Protein AF-A0A166UUS6-F1 (afdb_monomer_lite)

Foldseek 3Di:
DPPVCVVVVCVVVVVVVVVVVVVVVVVVVVVVPPPPVVVVCVVPDDPPDDDPPPDPDDDDDDDDDDDDDDDDDPPVPPPPPPPLDDDQFDPPDPVRHDADEEQDPFDFDQKEWDDFPPDPQKIKIKTKGDDPDPPDLEIWIWIAIWHQDPRGTYHPDHIDTFPAAADAAAPPQQDPVRVSLRSHGGWASKYWDDDPQAIKIKTKHQYPLARIFIWIAGSCLRDPRPRPPDPPPARPHTATADFDDDDDNHFDDWDWDADPVRFIKIWGCLPPQIFIWTADSNNDTDHGCSVVDPPSNVVSVVVVVVVCSPVVVPDPVVVVVVVVVVVVVD

Structure (mmCIF, N/CA/C/O backbone):
data_AF-A0A166UUS6-F1
#
_entry.id   AF-A0A166UUS6-F1
#
loop_
_atom_site.group_PDB
_atom_site.id
_atom_site.type_symbol
_atom_site.label_atom_id
_atom_site.label_alt_id
_atom_site.label_comp_id
_atom_site.label_asym_id
_atom_site.label_entity_id
_atom_site.label_seq_id
_atom_site.pdbx_PDB_ins_code
_atom_site.Cartn_x
_atom_site.Cartn_y
_atom_site.Cartn_z
_atom_site.occupancy
_atom_site.B_iso_or_equiv
_atom_site.auth_seq_id
_atom_site.auth_comp_id
_atom_site.auth_asym_id
_atom_site.auth_atom_id
_atom_site.pdbx_PDB_model_num
ATOM 1 N N . MET A 1 1 ? -24.502 -67.225 17.163 1.00 51.09 1 MET A N 1
ATOM 2 C CA . MET A 1 1 ? -25.741 -66.579 16.669 1.00 51.09 1 MET A CA 1
ATOM 3 C C . MET A 1 1 ? -25.589 -65.086 16.334 1.00 51.09 1 MET A C 1
ATOM 5 O O . MET A 1 1 ? -26.566 -64.508 15.900 1.00 51.09 1 MET A O 1
ATOM 9 N N . LEU A 1 2 ? -24.400 -64.463 16.416 1.00 53.56 2 LEU A N 1
ATOM 10 C CA . LEU A 1 2 ? -24.230 -63.024 16.120 1.00 53.56 2 LEU A CA 1
ATOM 11 C C . LEU A 1 2 ? -23.967 -62.665 14.642 1.00 53.56 2 LEU A C 1
ATOM 13 O O . LEU A 1 2 ? -24.186 -61.531 14.237 1.00 53.56 2 LEU A O 1
ATOM 17 N N . ALA A 1 3 ? -23.535 -63.613 13.804 1.00 54.19 3 ALA A N 1
ATOM 18 C CA . ALA A 1 3 ? -23.165 -63.311 12.414 1.00 54.19 3 ALA A CA 1
ATOM 19 C C . ALA A 1 3 ? -24.363 -63.199 11.446 1.00 54.19 3 ALA A C 1
ATOM 21 O O . ALA A 1 3 ? -24.216 -62.689 10.336 1.00 54.19 3 ALA A O 1
ATOM 22 N N . ARG A 1 4 ? -25.556 -63.676 11.838 1.00 56.16 4 ARG A N 1
ATOM 23 C CA . ARG A 1 4 ? -26.736 -63.698 10.951 1.00 56.16 4 ARG A CA 1
ATOM 24 C C . ARG A 1 4 ? -27.497 -62.370 10.941 1.00 56.16 4 ARG A C 1
ATOM 26 O O . ARG A 1 4 ? -28.081 -62.024 9.916 1.00 56.16 4 ARG A O 1
ATOM 33 N N . ASP A 1 5 ? -27.412 -61.606 12.027 1.00 59.12 5 ASP A N 1
ATOM 34 C CA . ASP A 1 5 ? -28.108 -60.323 12.166 1.00 59.12 5 ASP A CA 1
ATOM 35 C C . ASP A 1 5 ? -27.286 -59.132 11.661 1.00 59.12 5 ASP A C 1
ATOM 37 O O . ASP A 1 5 ? -27.857 -58.115 11.273 1.00 59.12 5 ASP A O 1
ATOM 41 N N . PHE A 1 6 ? -25.963 -59.282 11.519 1.00 68.94 6 PHE A N 1
ATOM 42 C CA . PHE A 1 6 ? -25.109 -58.233 10.953 1.00 68.94 6 PHE A CA 1
ATOM 43 C C . PHE A 1 6 ? -25.455 -57.920 9.488 1.00 68.94 6 PHE A C 1
ATOM 45 O O . PHE A 1 6 ? -25.496 -56.760 9.091 1.00 68.94 6 PHE A O 1
ATOM 52 N N . LYS A 1 7 ? -25.809 -58.937 8.685 1.00 67.56 7 LYS A N 1
ATOM 53 C CA . LYS A 1 7 ? -26.250 -58.725 7.292 1.00 67.56 7 LYS A CA 1
ATOM 54 C C . LYS A 1 7 ? -27.536 -57.903 7.200 1.00 67.56 7 LYS A C 1
ATOM 56 O O . LYS A 1 7 ? -27.674 -57.099 6.285 1.00 67.56 7 LYS A O 1
ATOM 61 N N . ARG A 1 8 ? -28.466 -58.088 8.142 1.00 72.44 8 ARG A N 1
ATOM 62 C CA . ARG A 1 8 ? -29.706 -57.298 8.206 1.00 72.44 8 ARG A CA 1
ATOM 63 C C . ARG A 1 8 ? -29.428 -55.879 8.682 1.00 72.44 8 ARG A C 1
ATOM 65 O O . ARG A 1 8 ? -30.013 -54.945 8.151 1.00 72.44 8 ARG A O 1
ATOM 72 N N . PHE A 1 9 ? -28.490 -55.724 9.612 1.00 73.56 9 PHE A N 1
ATOM 73 C CA . PHE A 1 9 ? -28.058 -54.419 10.090 1.00 73.56 9 PHE A CA 1
ATOM 74 C C . PHE A 1 9 ? -27.429 -53.588 8.965 1.00 73.56 9 PHE A C 1
ATOM 76 O O . PHE A 1 9 ? -27.853 -52.464 8.738 1.00 73.56 9 PHE A O 1
ATOM 83 N N . VAL A 1 10 ? -26.511 -54.161 8.178 1.00 77.62 10 VAL A N 1
ATOM 84 C CA . VAL A 1 10 ? -25.881 -53.462 7.041 1.00 77.62 10 VAL A CA 1
ATOM 85 C C . VAL A 1 10 ? -26.895 -53.108 5.946 1.00 77.62 10 VAL A C 1
ATOM 87 O O . VAL A 1 10 ? -26.834 -52.010 5.397 1.00 77.62 10 VAL A O 1
ATOM 90 N N . LEU A 1 11 ? -27.863 -53.989 5.660 1.00 81.75 11 LEU A N 1
ATOM 91 C CA . LEU A 1 11 ? -28.903 -53.730 4.654 1.00 81.75 11 LEU A CA 1
ATOM 92 C C . LEU A 1 11 ? -29.885 -52.618 5.051 1.00 81.75 11 LEU A C 1
ATOM 94 O O . LEU A 1 11 ? -30.491 -52.023 4.167 1.00 81.75 11 LEU A O 1
ATOM 98 N N . ILE A 1 12 ? -30.043 -52.333 6.346 1.00 81.12 12 ILE A N 1
ATOM 99 C CA . ILE A 1 12 ? -30.944 -51.281 6.837 1.00 81.12 12 ILE A CA 1
ATOM 100 C C . ILE A 1 12 ? -30.172 -49.985 7.107 1.00 81.12 12 ILE A C 1
ATOM 102 O O . ILE A 1 12 ? -30.599 -48.917 6.676 1.00 81.12 12 ILE A O 1
ATOM 106 N N . LEU A 1 13 ? -29.019 -50.064 7.777 1.00 83.69 13 LEU A N 1
ATOM 107 C CA . LEU A 1 13 ? -28.238 -48.879 8.136 1.00 83.69 13 LEU A CA 1
ATOM 108 C C . LEU A 1 13 ? -27.511 -48.269 6.934 1.00 83.69 13 LEU A C 1
ATOM 110 O O . LEU A 1 13 ? -27.374 -47.053 6.871 1.00 83.69 13 LEU A O 1
ATOM 114 N N . GLY A 1 14 ? -27.062 -49.089 5.977 1.00 86.75 14 GLY A N 1
ATOM 115 C CA . GLY A 1 14 ? -26.323 -48.624 4.801 1.00 86.75 14 GLY A CA 1
ATOM 116 C C . GLY A 1 14 ? -27.116 -47.623 3.952 1.00 86.75 14 GLY A C 1
ATOM 117 O O . GLY A 1 14 ? -26.644 -46.504 3.752 1.00 86.75 14 GLY A O 1
ATOM 118 N N . PRO A 1 15 ? -28.339 -47.962 3.501 1.00 89.50 15 PRO A N 1
ATOM 119 C CA . PRO A 1 15 ? -29.185 -47.029 2.761 1.00 89.50 15 PRO A CA 1
ATOM 120 C C . PRO A 1 15 ? -29.573 -45.802 3.586 1.00 89.50 15 PRO A C 1
ATOM 122 O O . PRO A 1 15 ? -29.645 -44.705 3.044 1.00 89.50 15 PRO A O 1
ATOM 125 N N . LEU A 1 16 ? -29.789 -45.964 4.895 1.00 86.00 16 LEU A N 1
ATOM 126 C CA . LEU A 1 16 ? -30.188 -44.863 5.769 1.00 86.00 16 LEU A CA 1
ATOM 127 C C . LEU A 1 16 ? -29.059 -43.838 5.937 1.00 86.00 16 LEU A C 1
ATOM 129 O O . LEU A 1 16 ? -29.317 -42.643 5.811 1.00 86.00 16 LEU A O 1
ATOM 133 N N . LEU A 1 17 ? -27.818 -44.303 6.126 1.00 88.38 17 LEU A N 1
ATOM 134 C CA . LEU A 1 17 ? -26.607 -43.473 6.166 1.00 88.38 17 LEU A CA 1
ATOM 135 C C . LEU A 1 17 ? -26.313 -42.816 4.812 1.00 88.38 17 LEU A C 1
ATOM 137 O O . LEU A 1 17 ? -25.924 -41.654 4.760 1.00 88.38 17 LEU A O 1
ATOM 141 N N . PHE A 1 18 ? -26.547 -43.527 3.706 1.00 86.81 18 PHE A N 1
ATOM 142 C CA . PHE A 1 18 ? -26.395 -42.970 2.362 1.00 86.81 18 PHE A CA 1
ATOM 143 C C . PHE A 1 18 ? -27.429 -41.871 2.072 1.00 86.81 18 PHE A C 1
ATOM 145 O O . PHE A 1 18 ? -27.080 -40.816 1.548 1.00 86.81 18 PHE A O 1
ATOM 152 N N . LEU A 1 19 ? -28.689 -42.071 2.473 1.00 86.94 19 LEU A N 1
ATOM 153 C CA . LEU A 1 19 ? -29.744 -41.065 2.341 1.00 86.94 19 LEU A CA 1
ATOM 154 C C . LEU A 1 19 ? -29.523 -39.863 3.265 1.00 86.94 19 LEU A C 1
ATOM 156 O O . LEU A 1 19 ? -29.799 -38.742 2.853 1.00 86.94 19 LEU A O 1
ATOM 160 N N . THR A 1 20 ? -28.985 -40.060 4.475 1.00 85.12 20 THR A N 1
ATOM 161 C CA . THR A 1 20 ? -28.591 -38.930 5.340 1.00 85.12 20 THR A CA 1
ATOM 162 C C . THR A 1 20 ? -27.399 -38.177 4.765 1.00 85.12 20 THR A C 1
ATOM 164 O O . THR A 1 20 ? -27.422 -36.953 4.763 1.00 85.12 20 THR A O 1
ATOM 167 N N . TYR A 1 21 ? -26.404 -38.868 4.204 1.00 87.94 21 TYR A N 1
ATOM 168 C CA . TYR A 1 21 ? -25.277 -38.230 3.519 1.00 87.94 21 TYR A CA 1
ATOM 169 C C . TYR A 1 21 ? -25.729 -37.401 2.307 1.00 87.94 21 TYR A C 1
ATOM 171 O O . TYR A 1 21 ? -25.315 -36.252 2.163 1.00 87.94 21 TYR A O 1
ATOM 179 N N . ILE A 1 22 ? -26.623 -37.941 1.467 1.00 82.81 22 ILE A N 1
ATOM 180 C CA . ILE A 1 22 ? -27.222 -37.190 0.354 1.00 82.81 22 ILE A CA 1
ATOM 181 C C . ILE A 1 22 ? -28.080 -36.034 0.876 1.00 82.81 22 ILE A C 1
ATOM 183 O O . ILE A 1 22 ? -27.999 -34.942 0.331 1.00 82.81 22 ILE A O 1
ATOM 187 N N . GLY A 1 23 ? -28.854 -36.233 1.946 1.00 81.62 23 GLY A N 1
ATOM 188 C CA . GLY A 1 23 ? -29.642 -35.176 2.579 1.00 81.62 23 GLY A CA 1
ATOM 189 C C . GLY A 1 23 ? -28.779 -34.012 3.064 1.00 81.62 23 GLY A C 1
ATOM 190 O O . GLY A 1 23 ? -29.084 -32.870 2.747 1.00 81.62 23 GLY A O 1
ATOM 191 N N . ILE A 1 24 ? -27.667 -34.296 3.748 1.00 78.94 24 ILE A N 1
ATOM 192 C CA . ILE A 1 24 ? -26.705 -33.283 4.207 1.00 78.94 24 ILE A CA 1
ATOM 193 C C . ILE A 1 24 ? -26.058 -32.580 3.009 1.00 78.94 24 ILE A C 1
ATOM 195 O O . ILE A 1 24 ? -26.048 -31.359 2.960 1.00 78.94 24 ILE A O 1
ATOM 199 N N . ARG A 1 25 ? -25.616 -33.322 1.983 1.00 75.31 25 ARG A N 1
ATOM 200 C CA . ARG A 1 25 ? -25.038 -32.728 0.764 1.00 75.31 25 ARG A CA 1
ATOM 201 C C . ARG A 1 25 ? -26.036 -31.891 -0.039 1.00 75.31 25 ARG A C 1
ATOM 203 O O . ARG A 1 25 ? -25.640 -30.899 -0.637 1.00 75.31 25 ARG A O 1
ATOM 210 N N . CYS A 1 26 ? -27.311 -32.270 -0.066 1.00 69.69 26 CYS A N 1
ATOM 211 C CA . CYS A 1 26 ? -28.366 -31.487 -0.705 1.00 69.69 26 CYS A CA 1
ATOM 212 C C . CYS A 1 26 ? -28.782 -30.271 0.129 1.00 69.69 26 CYS A C 1
ATOM 214 O O . CYS A 1 26 ? -29.230 -29.295 -0.461 1.00 69.69 26 CYS A O 1
ATOM 216 N N . LEU A 1 27 ? -28.642 -30.308 1.458 1.00 65.62 27 LEU A N 1
ATOM 217 C CA . LEU A 1 27 ? -28.836 -29.142 2.325 1.00 65.62 27 LEU A CA 1
ATOM 218 C C . LEU A 1 27 ? -27.655 -28.165 2.210 1.00 65.62 27 LEU A C 1
ATOM 220 O O . LEU A 1 27 ? -27.904 -26.984 2.001 1.00 65.62 27 LEU A O 1
ATOM 224 N N . ASP A 1 28 ? -26.409 -28.652 2.159 1.00 55.16 28 ASP A N 1
ATOM 225 C CA . ASP A 1 28 ? -25.221 -27.832 1.849 1.00 55.16 28 ASP A CA 1
ATOM 226 C C . ASP A 1 28 ? -25.328 -27.163 0.466 1.00 55.16 28 ASP A C 1
ATOM 228 O O . ASP A 1 28 ? -24.891 -26.033 0.273 1.00 55.16 28 ASP A O 1
ATOM 232 N N . PHE A 1 29 ? -25.947 -27.833 -0.515 1.00 48.97 29 PHE A N 1
ATOM 233 C CA . PHE A 1 29 ? -26.186 -27.245 -1.840 1.00 48.97 29 PHE A CA 1
ATOM 234 C C . PHE A 1 29 ? -27.350 -26.238 -1.852 1.00 48.97 29 PHE A C 1
ATOM 236 O O . PHE A 1 29 ? -27.468 -25.438 -2.780 1.00 48.97 29 PHE A O 1
ATOM 243 N N . ARG A 1 30 ? -28.230 -26.278 -0.843 1.00 42.94 30 ARG A N 1
ATOM 244 C CA . ARG A 1 30 ? -29.434 -25.439 -0.747 1.00 42.94 30 ARG A CA 1
ATOM 245 C C . ARG A 1 30 ? -29.268 -24.244 0.197 1.00 42.94 30 ARG A C 1
ATOM 247 O O . ARG A 1 30 ? -30.076 -23.325 0.109 1.00 42.94 30 ARG A O 1
ATOM 254 N N . ASP A 1 31 ? -28.175 -24.199 0.960 1.00 40.75 31 ASP A N 1
ATOM 255 C CA . ASP A 1 31 ? -27.642 -22.975 1.577 1.00 40.75 31 ASP A CA 1
ATOM 256 C C . ASP A 1 31 ? -26.833 -22.104 0.601 1.00 40.75 31 ASP A C 1
ATOM 258 O O . ASP A 1 31 ? -26.290 -21.065 0.980 1.00 40.75 31 ASP A O 1
ATOM 262 N N . SER A 1 32 ? -26.906 -22.406 -0.703 1.00 42.38 32 SER A N 1
ATOM 263 C CA . SER A 1 32 ? -26.849 -21.381 -1.751 1.00 42.38 32 SER A CA 1
ATOM 264 C C . SER A 1 32 ? -28.105 -20.493 -1.654 1.00 42.38 32 SER A C 1
ATOM 266 O O . SER A 1 32 ? -29.026 -20.521 -2.478 1.00 42.38 32 SER A O 1
ATOM 268 N N . THR A 1 33 ? -28.166 -19.742 -0.552 1.00 42.66 33 THR A N 1
ATOM 269 C CA . THR A 1 33 ? -29.177 -18.755 -0.193 1.00 42.66 33 THR A CA 1
ATOM 270 C C . THR A 1 33 ? -29.055 -17.570 -1.138 1.00 42.66 33 THR A C 1
ATOM 272 O O . THR A 1 33 ? -28.511 -16.504 -0.868 1.00 42.66 33 THR A O 1
ATOM 275 N N . SER A 1 34 ? -29.690 -17.791 -2.275 1.00 44.91 34 SER A N 1
ATOM 276 C CA . SER A 1 34 ? -30.234 -16.872 -3.266 1.00 44.91 34 SER A CA 1
ATOM 277 C C . SER A 1 34 ? -31.256 -15.873 -2.672 1.00 44.91 34 SER A C 1
ATOM 279 O O . SER A 1 34 ? -32.238 -15.517 -3.314 1.00 44.91 34 SER A O 1
ATOM 281 N N . GLY A 1 35 ? -31.029 -15.395 -1.442 1.00 38.03 35 GLY A N 1
ATOM 282 C CA . GLY A 1 35 ? -31.918 -14.486 -0.710 1.00 38.03 35 GLY A CA 1
ATOM 283 C C . GLY A 1 35 ? -31.256 -13.228 -0.137 1.00 38.03 35 GLY A C 1
ATOM 284 O O . GLY A 1 35 ? -31.977 -12.299 0.210 1.00 38.03 35 GLY A O 1
ATOM 285 N N . LEU A 1 36 ? -29.919 -13.150 -0.073 1.00 40.19 36 LEU A N 1
ATOM 286 C CA . LEU A 1 36 ? -29.199 -11.956 0.418 1.00 40.19 36 LEU A CA 1
ATOM 287 C C . LEU A 1 36 ? -28.416 -11.202 -0.668 1.00 40.19 36 LEU A C 1
ATOM 289 O O . LEU A 1 36 ? -28.161 -10.009 -0.516 1.00 40.19 36 LEU A O 1
ATOM 293 N N . ASN A 1 37 ? -28.132 -11.836 -1.809 1.00 39.97 37 ASN A N 1
ATOM 294 C CA . ASN A 1 37 ? -27.416 -11.188 -2.917 1.00 39.97 37 ASN A CA 1
ATOM 295 C C . ASN A 1 37 ? -28.250 -10.118 -3.644 1.00 39.97 37 ASN A C 1
ATOM 297 O O . ASN A 1 37 ? -27.693 -9.238 -4.285 1.00 39.97 37 ASN A O 1
ATOM 301 N N . HIS A 1 38 ? -29.577 -10.117 -3.489 1.00 35.78 38 HIS A N 1
ATOM 302 C CA . HIS A 1 38 ? -30.431 -9.129 -4.156 1.00 35.78 38 HIS A CA 1
ATOM 303 C C . HIS A 1 38 ? -30.438 -7.750 -3.466 1.00 35.78 38 HIS A C 1
ATOM 305 O O . HIS A 1 38 ? -30.925 -6.780 -4.046 1.00 35.78 38 HIS A O 1
ATOM 311 N N . TRP A 1 39 ? -29.926 -7.639 -2.232 1.00 35.31 39 TRP A N 1
ATOM 312 C CA . TRP A 1 39 ? -29.884 -6.361 -1.512 1.00 35.31 39 TRP A CA 1
ATOM 313 C C . TRP A 1 39 ? -28.643 -5.529 -1.862 1.00 35.31 39 TRP A C 1
ATOM 315 O O . TRP A 1 39 ? -28.759 -4.317 -2.042 1.00 35.31 39 TRP A O 1
ATOM 325 N N . PHE A 1 40 ? -27.482 -6.167 -2.043 1.00 37.88 40 PHE A N 1
ATOM 326 C CA . PHE A 1 40 ? -26.254 -5.461 -2.424 1.00 37.88 40 PHE A CA 1
ATOM 327 C C . PHE A 1 40 ? -26.257 -4.998 -3.887 1.00 37.88 40 PHE A C 1
ATOM 329 O O . PHE A 1 40 ? -25.802 -3.885 -4.163 1.00 37.88 40 PHE A O 1
ATOM 336 N N . ASP A 1 41 ? -26.864 -5.764 -4.799 1.00 37.97 41 ASP A N 1
ATOM 337 C CA . ASP A 1 41 ? -26.956 -5.377 -6.214 1.00 37.97 41 ASP A CA 1
ATOM 338 C C . ASP A 1 41 ? -27.784 -4.095 -6.430 1.00 37.97 41 ASP A C 1
ATOM 340 O O . ASP A 1 41 ? -27.514 -3.328 -7.352 1.00 37.97 41 ASP A O 1
ATOM 344 N N . HIS A 1 42 ? -28.738 -3.778 -5.547 1.00 38.12 42 HIS A N 1
ATOM 345 C CA . HIS A 1 42 ? -29.583 -2.586 -5.695 1.00 38.12 42 HIS A CA 1
ATOM 346 C C . HIS A 1 42 ? -29.014 -1.296 -5.099 1.00 38.12 42 HIS A C 1
ATOM 348 O O . HIS A 1 42 ? -29.514 -0.220 -5.431 1.00 38.12 42 HIS A O 1
ATOM 354 N N . ILE A 1 43 ? -27.980 -1.368 -4.255 1.00 43.31 43 ILE A N 1
ATOM 355 C CA . ILE A 1 43 ? -27.379 -0.169 -3.647 1.00 43.31 43 ILE A CA 1
ATOM 356 C C . ILE A 1 43 ? -26.238 0.393 -4.513 1.00 43.31 43 ILE A C 1
ATOM 358 O O . ILE A 1 43 ? -25.992 1.598 -4.469 1.00 43.31 43 ILE A O 1
ATOM 362 N N . PHE A 1 44 ? -25.612 -0.424 -5.374 1.00 39.66 44 PHE A N 1
ATOM 363 C CA . PHE A 1 44 ? -24.475 0.016 -6.199 1.00 39.66 44 PHE A CA 1
ATOM 364 C C . PHE A 1 44 ? -24.615 -0.164 -7.723 1.00 39.66 44 PHE A C 1
ATOM 366 O O . PHE A 1 44 ? -23.729 0.287 -8.448 1.00 39.66 44 PHE A O 1
ATOM 373 N N . ALA A 1 45 ? -25.728 -0.692 -8.253 1.00 35.25 45 ALA A N 1
ATOM 374 C CA . ALA A 1 45 ? -26.037 -0.571 -9.685 1.00 35.25 45 ALA A CA 1
ATOM 375 C C . ALA A 1 45 ? -27.545 -0.684 -9.996 1.00 35.25 45 ALA A C 1
ATOM 377 O O . ALA A 1 45 ? -28.148 -1.735 -9.794 1.00 35.25 45 ALA A O 1
ATOM 378 N N . PRO A 1 46 ? -28.155 0.355 -10.605 1.00 34.75 46 PRO A N 1
ATOM 379 C CA . PRO A 1 46 ? -29.024 0.047 -11.746 1.00 34.75 46 PRO A CA 1
ATOM 380 C C . PRO A 1 46 ? -28.930 0.990 -12.958 1.00 34.75 46 PRO A C 1
ATOM 382 O O . PRO A 1 46 ? -29.758 0.862 -13.853 1.00 34.75 46 PRO A O 1
ATOM 385 N N . ASN A 1 47 ? -27.948 1.899 -13.068 1.00 31.48 47 ASN A N 1
ATOM 386 C CA . ASN A 1 47 ? -27.985 2.902 -14.157 1.00 31.48 47 ASN A CA 1
ATOM 387 C C . ASN A 1 47 ? -26.802 2.873 -15.144 1.00 31.48 47 ASN A C 1
ATOM 389 O O . ASN A 1 47 ? -26.766 3.688 -16.058 1.00 31.48 47 ASN A O 1
ATOM 393 N N . TRP A 1 48 ? -25.828 1.972 -14.998 1.00 36.22 48 TRP A N 1
ATOM 394 C CA . TRP A 1 48 ? -24.619 1.999 -15.844 1.00 36.22 48 TRP A CA 1
ATOM 395 C C . TRP A 1 48 ? -24.736 1.209 -17.161 1.00 36.22 48 TRP A C 1
ATOM 397 O O . TRP A 1 48 ? -23.912 1.383 -18.057 1.00 36.22 48 TRP A O 1
ATOM 407 N N . ARG A 1 49 ? -25.768 0.379 -17.353 1.00 37.53 49 ARG A N 1
ATOM 408 C CA . ARG A 1 49 ? -26.017 -0.232 -18.665 1.00 37.53 49 ARG A CA 1
ATOM 409 C C . ARG A 1 49 ? -27.311 0.296 -19.268 1.00 37.53 49 ARG A C 1
ATOM 411 O O . ARG A 1 49 ? -28.364 0.170 -18.657 1.00 37.53 49 ARG A O 1
ATOM 418 N N . GLN A 1 50 ? -27.170 0.750 -20.519 1.00 36.06 50 GLN A N 1
ATOM 419 C CA . GLN A 1 50 ? -28.199 0.888 -21.556 1.00 36.06 50 GLN A CA 1
ATOM 420 C C . GLN A 1 50 ? -28.777 2.308 -21.746 1.00 36.06 50 GLN A C 1
ATOM 422 O O . GLN A 1 50 ? -29.802 2.648 -21.165 1.00 36.06 50 GLN A O 1
ATOM 427 N N . ASN A 1 51 ? -28.110 3.120 -22.595 1.00 30.89 51 ASN A N 1
ATOM 428 C CA . ASN A 1 51 ? -28.704 3.802 -23.776 1.00 30.89 51 ASN A CA 1
ATOM 429 C C . ASN A 1 51 ? -27.894 4.974 -24.374 1.00 30.89 51 ASN A C 1
ATOM 431 O O . ASN A 1 51 ? -28.402 5.643 -25.272 1.00 30.89 51 ASN A O 1
ATOM 435 N N . ASP A 1 52 ? -26.633 5.193 -23.998 1.00 35.41 52 ASP A N 1
ATOM 436 C CA . ASP A 1 52 ? -25.781 6.109 -24.769 1.00 35.41 52 ASP A CA 1
ATOM 437 C C . ASP A 1 52 ? -25.184 5.383 -25.983 1.00 35.41 52 ASP A C 1
ATOM 439 O O . ASP A 1 52 ? -24.006 5.029 -26.036 1.00 35.41 52 ASP A O 1
ATOM 443 N N . GLU A 1 53 ? -26.030 5.149 -26.991 1.00 32.50 53 GLU A N 1
ATOM 444 C CA . GLU A 1 53 ? -25.555 5.060 -28.368 1.00 32.50 53 GLU A CA 1
ATOM 445 C C . GLU A 1 53 ? -24.778 6.351 -28.660 1.00 32.50 53 GLU A C 1
ATOM 447 O O . GLU A 1 53 ? -25.362 7.425 -28.826 1.00 32.50 53 GLU A O 1
ATOM 452 N N . LEU A 1 54 ? -23.448 6.246 -28.703 1.00 34.78 54 LEU A N 1
ATOM 453 C CA . LEU A 1 54 ? -22.555 7.260 -29.252 1.00 34.78 54 LEU A CA 1
ATOM 454 C C . LEU A 1 54 ? -23.002 7.572 -30.685 1.00 34.78 54 LEU A C 1
ATOM 456 O O . LEU A 1 54 ? -22.593 6.918 -31.645 1.00 34.78 54 LEU A O 1
ATOM 460 N N . LYS A 1 55 ? -23.870 8.574 -30.841 1.00 30.20 55 LYS A N 1
ATOM 461 C CA . LYS A 1 55 ? -24.211 9.112 -32.154 1.00 30.20 55 LYS A CA 1
ATOM 462 C C . LYS A 1 55 ? -22.962 9.797 -32.718 1.00 30.20 55 LYS A C 1
ATOM 464 O O . LYS A 1 55 ? -22.403 10.663 -32.041 1.00 30.20 55 LYS A O 1
ATOM 469 N N . PRO A 1 56 ? -22.515 9.446 -33.937 1.00 33.09 56 PRO A N 1
ATOM 470 C CA . PRO A 1 56 ? -21.353 10.076 -34.545 1.00 33.09 56 PRO A CA 1
ATOM 471 C C . PRO A 1 56 ? -21.616 11.572 -34.719 1.00 33.09 56 PRO A C 1
ATOM 473 O O . PRO A 1 56 ? -22.710 11.965 -35.129 1.00 33.09 56 PRO A O 1
ATOM 476 N N . HIS A 1 57 ? -20.611 12.397 -34.424 1.00 36.41 57 HIS A N 1
ATOM 477 C CA . HIS A 1 57 ? -20.637 13.840 -34.642 1.00 36.41 57 HIS A CA 1
ATOM 478 C C . HIS A 1 57 ? -21.175 14.184 -36.041 1.00 36.41 57 HIS A C 1
ATOM 480 O O . HIS A 1 57 ? -20.514 13.951 -37.054 1.00 36.41 57 HIS A O 1
ATOM 486 N N . GLN A 1 58 ? -22.379 14.759 -36.099 1.00 34.34 58 GLN A N 1
ATOM 487 C CA . GLN A 1 58 ? -22.903 15.357 -37.319 1.00 34.34 58 GLN A CA 1
ATOM 488 C C . GLN A 1 58 ? -22.141 16.652 -37.620 1.00 34.34 58 GLN A C 1
ATOM 490 O O . GLN A 1 58 ? -22.207 17.621 -36.872 1.00 34.34 58 GLN A O 1
ATOM 495 N N . GLN A 1 59 ? -21.397 16.587 -38.724 1.00 32.97 59 GLN A N 1
ATOM 496 C CA . GLN A 1 59 ? -21.191 17.608 -39.753 1.00 32.97 59 GLN A CA 1
ATOM 497 C C . GLN A 1 59 ? -21.232 19.090 -39.344 1.00 32.97 59 GLN A C 1
ATOM 499 O O . GLN A 1 59 ? -22.276 19.658 -39.031 1.00 32.97 59 GLN A O 1
ATOM 504 N N . LEU A 1 60 ? -20.074 19.732 -39.547 1.00 41.03 60 LEU A N 1
ATOM 505 C CA . LEU A 1 60 ? -19.921 21.155 -39.849 1.00 41.03 60 LEU A CA 1
ATOM 506 C C . LEU A 1 60 ? -21.061 21.668 -40.742 1.00 41.03 60 LEU A C 1
ATOM 508 O O . LEU A 1 60 ? -21.207 21.225 -41.882 1.00 41.03 60 LEU A O 1
ATOM 512 N N . VAL A 1 61 ? -21.803 22.659 -40.246 1.00 31.48 61 VAL A N 1
ATOM 513 C CA . VAL A 1 61 ? -22.674 23.495 -41.075 1.00 31.48 61 VAL A CA 1
ATOM 514 C C . VAL A 1 61 ? -22.038 24.872 -41.238 1.00 31.48 61 VAL A C 1
ATOM 516 O O . VAL A 1 61 ? -21.576 25.502 -40.290 1.00 31.48 61 VAL A O 1
ATOM 519 N N . SER A 1 62 ? -21.996 25.254 -42.510 1.00 29.98 62 SER A N 1
ATOM 520 C CA . SER A 1 62 ? -21.370 26.400 -43.157 1.00 29.98 62 SER A CA 1
ATOM 521 C C . SER A 1 62 ? -21.779 27.773 -42.613 1.00 29.98 62 SER A C 1
ATOM 523 O O . SER A 1 62 ? -22.929 27.996 -42.239 1.00 29.98 62 SER A O 1
ATOM 525 N N . LEU A 1 63 ? -20.842 28.727 -42.721 1.00 45.38 63 LEU A N 1
ATOM 526 C CA . LEU A 1 63 ? -21.120 30.163 -42.827 1.00 45.38 63 LEU A CA 1
ATOM 527 C C . LEU A 1 63 ? -22.181 30.415 -43.913 1.00 45.38 63 LEU A C 1
ATOM 529 O O . LEU A 1 63 ? -22.043 29.859 -45.005 1.00 45.38 63 LEU A O 1
ATOM 533 N N . ASN A 1 64 ? -23.178 31.269 -43.626 1.00 33.94 64 ASN A N 1
ATOM 534 C CA . ASN A 1 64 ? -23.583 32.406 -44.474 1.00 33.94 64 ASN A CA 1
ATOM 535 C C . ASN A 1 64 ? -24.746 33.246 -43.880 1.00 33.94 64 ASN A C 1
ATOM 537 O O . ASN A 1 64 ? -25.859 32.753 -43.721 1.00 33.94 64 ASN A O 1
ATOM 541 N N . SER A 1 65 ? -24.462 34.553 -43.721 1.00 30.62 65 SER A N 1
ATOM 542 C CA . SER A 1 65 ? -25.365 35.727 -43.865 1.00 30.62 65 SER A CA 1
ATOM 543 C C . SER A 1 65 ? -26.298 36.141 -42.696 1.00 30.62 65 SER A C 1
ATOM 545 O O . SER A 1 65 ? -26.603 35.337 -41.826 1.00 30.62 65 SER A O 1
ATOM 547 N N . PRO A 1 66 ? -26.830 37.389 -42.688 1.00 37.69 66 PRO A N 1
ATOM 548 C CA . PRO A 1 66 ? -26.124 38.672 -42.559 1.00 37.69 66 PRO A CA 1
ATOM 549 C C . PRO A 1 66 ? -26.685 39.562 -41.414 1.00 37.69 66 PRO A C 1
ATOM 551 O O . PRO A 1 66 ? -27.777 39.356 -40.895 1.00 37.69 66 PRO A O 1
ATOM 554 N N . THR A 1 67 ? -25.916 40.586 -41.040 1.00 40.06 67 THR A N 1
ATOM 555 C CA . THR A 1 67 ? -26.155 41.563 -39.961 1.00 40.06 67 THR A CA 1
ATOM 556 C C . THR A 1 67 ? -27.452 42.377 -40.090 1.00 40.06 67 THR A C 1
ATOM 558 O O . THR A 1 67 ? -27.684 43.011 -41.117 1.00 40.06 67 THR A O 1
ATOM 561 N N . GLN A 1 68 ? -28.202 42.505 -38.986 1.00 32.91 68 GLN A N 1
ATOM 562 C CA . GLN A 1 68 ? -29.119 43.626 -38.739 1.00 32.91 68 GLN A CA 1
ATOM 563 C C . GLN A 1 68 ? -29.012 44.068 -37.260 1.00 32.91 68 GLN A C 1
ATOM 565 O O . GLN A 1 68 ? -29.111 43.215 -36.378 1.00 32.91 68 GLN A O 1
ATOM 570 N N . PRO A 1 69 ? -28.775 45.361 -36.953 1.00 40.94 69 PRO A N 1
ATOM 571 C CA . PRO A 1 69 ? -28.607 45.837 -35.580 1.00 40.94 69 PRO A CA 1
ATOM 572 C C . PRO A 1 69 ? -29.905 46.438 -35.025 1.00 40.94 69 PRO A C 1
ATOM 574 O O . PRO A 1 69 ? -30.471 47.338 -35.641 1.00 40.94 69 PRO A O 1
ATOM 577 N N . GLN A 1 70 ? -30.353 45.996 -33.845 1.00 36.22 70 GLN A N 1
ATOM 578 C CA . GLN A 1 70 ? -31.355 46.701 -33.030 1.00 36.22 70 GLN A CA 1
ATOM 579 C C . GLN A 1 70 ? -31.315 46.226 -31.553 1.00 36.22 70 GLN A C 1
ATOM 581 O O . GLN A 1 70 ? -30.664 45.225 -31.264 1.00 36.22 70 GLN A O 1
ATOM 586 N N . PRO A 1 71 ? -31.861 46.997 -30.590 1.00 33.00 71 PRO A N 1
ATOM 587 C CA . PRO A 1 71 ? -31.083 47.727 -29.589 1.00 33.00 71 PRO A CA 1
ATOM 588 C C . PRO A 1 71 ? -30.998 47.042 -28.219 1.00 33.00 71 PRO A C 1
ATOM 590 O O . PRO A 1 71 ? -31.825 46.210 -27.863 1.00 33.00 71 PRO A O 1
ATOM 593 N N . LEU A 1 72 ? -30.007 47.502 -27.444 1.00 39.00 72 LEU A N 1
ATOM 594 C CA . LEU A 1 72 ? -29.752 47.261 -26.020 1.00 39.00 72 LEU A CA 1
ATOM 595 C C . LEU A 1 72 ? -31.046 47.161 -25.180 1.00 39.00 72 LEU A C 1
ATOM 597 O O . LEU A 1 72 ? -31.542 48.149 -24.641 1.00 39.00 72 LEU A O 1
ATOM 601 N N . ALA A 1 73 ? -31.567 45.949 -25.015 1.00 36.16 73 ALA A N 1
ATOM 602 C CA . ALA A 1 73 ? -32.342 45.601 -23.837 1.00 36.16 73 ALA A CA 1
ATOM 603 C C . ALA A 1 73 ? -31.338 45.089 -22.806 1.00 36.16 73 ALA A C 1
ATOM 605 O O . ALA A 1 73 ? -30.652 44.094 -23.044 1.00 36.16 73 ALA A O 1
ATOM 606 N N . ALA A 1 74 ? -31.213 45.803 -21.688 1.00 41.22 74 ALA A N 1
ATOM 607 C CA . ALA A 1 74 ? -30.436 45.372 -20.538 1.00 41.22 74 ALA A CA 1
ATOM 608 C C . ALA A 1 74 ? -31.083 44.112 -19.947 1.00 41.22 74 ALA A C 1
ATOM 610 O O . ALA A 1 74 ? -31.868 44.165 -19.004 1.00 41.22 74 ALA A O 1
ATOM 611 N N . VAL A 1 75 ? -30.769 42.962 -20.538 1.00 36.88 75 VAL A N 1
ATOM 612 C CA . VAL A 1 75 ? -30.871 41.685 -19.854 1.00 36.88 75 VAL A CA 1
ATOM 613 C C . VAL A 1 75 ? -29.730 41.710 -18.859 1.00 36.88 75 VAL A C 1
ATOM 615 O O . VAL A 1 75 ? -28.563 41.600 -19.234 1.00 36.88 75 VAL A O 1
ATOM 618 N N . THR A 1 76 ? -30.064 41.912 -17.590 1.00 40.91 76 THR A N 1
ATOM 619 C CA . THR A 1 76 ? -29.172 41.621 -16.474 1.00 40.91 76 THR A CA 1
ATOM 620 C C . THR A 1 76 ? -28.904 40.119 -16.520 1.00 40.91 76 THR A C 1
ATOM 622 O O . THR A 1 76 ? -29.552 39.335 -15.834 1.00 40.91 76 THR A O 1
ATOM 625 N N . SER A 1 77 ? -27.998 39.690 -17.403 1.00 40.50 77 SER A N 1
ATOM 626 C CA . SER A 1 77 ? -27.442 38.355 -17.335 1.00 40.50 77 SER A CA 1
ATOM 627 C C . SER A 1 77 ? -26.604 38.374 -16.072 1.00 40.50 77 SER A C 1
ATOM 629 O O . SER A 1 77 ? -25.492 38.908 -16.056 1.00 40.50 77 SER A O 1
ATOM 631 N N . THR A 1 78 ? -27.156 37.849 -14.985 1.00 43.41 78 THR A N 1
ATOM 632 C CA . THR A 1 78 ? -26.334 37.250 -13.947 1.00 43.41 78 THR A CA 1
ATOM 633 C C . THR A 1 78 ? -25.442 36.269 -14.685 1.00 43.41 78 THR A C 1
ATOM 635 O O . THR A 1 78 ? -25.889 35.221 -15.146 1.00 43.41 78 THR A O 1
ATOM 638 N N . ALA A 1 79 ? -24.207 36.700 -14.942 1.00 43.47 79 ALA A N 1
ATOM 639 C CA . ALA A 1 79 ? -23.201 35.878 -15.564 1.00 43.47 79 ALA A CA 1
ATOM 640 C C . ALA A 1 79 ? -23.103 34.645 -14.676 1.00 43.47 79 ALA A C 1
ATOM 642 O O . ALA A 1 79 ? -22.602 34.723 -13.557 1.00 43.47 79 ALA A O 1
ATOM 643 N N . SER A 1 80 ? -23.677 33.537 -15.146 1.00 49.62 80 SER A N 1
ATOM 644 C CA . SER A 1 80 ? -23.425 32.227 -14.581 1.00 49.62 80 SER A CA 1
ATOM 645 C C . SER A 1 80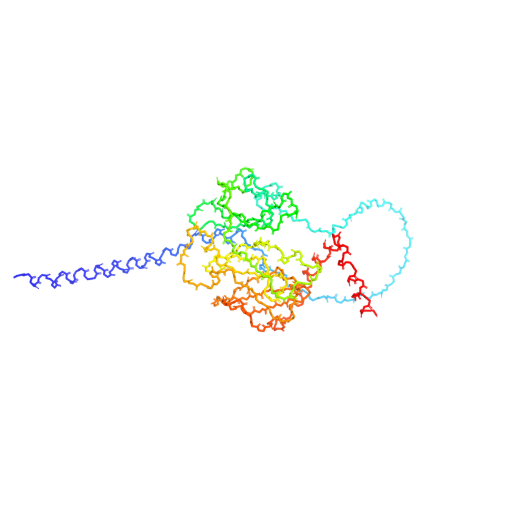 ? -21.920 32.074 -14.679 1.00 49.62 80 SER A C 1
ATOM 647 O O . SER A 1 80 ? -21.391 31.830 -15.765 1.00 49.62 80 SER A O 1
ATOM 649 N N . THR A 1 81 ? -21.224 32.300 -13.568 1.00 57.09 81 THR A N 1
ATOM 650 C CA . THR A 1 81 ? -19.845 31.882 -13.394 1.00 57.09 81 THR A CA 1
ATOM 651 C C . THR A 1 81 ? -19.848 30.413 -13.772 1.00 57.09 81 THR A C 1
ATOM 653 O O . THR A 1 81 ? -20.448 29.587 -13.087 1.00 57.09 81 THR A O 1
ATOM 656 N N . LYS A 1 82 ? -19.326 30.100 -14.964 1.00 63.00 82 LYS A N 1
ATOM 657 C CA . LYS A 1 82 ? -19.221 28.720 -15.433 1.00 63.00 82 LYS A CA 1
ATOM 658 C C . LYS A 1 82 ? -18.515 27.965 -14.318 1.00 63.00 82 LYS A C 1
ATOM 660 O O . LYS A 1 82 ? -17.374 28.306 -14.010 1.00 63.00 82 LYS A O 1
ATOM 665 N N . ALA A 1 83 ? -19.204 27.008 -13.700 1.00 62.47 83 ALA A N 1
ATOM 666 C CA . ALA A 1 83 ? -18.617 26.175 -12.666 1.00 62.47 83 ALA A CA 1
ATOM 667 C C . ALA A 1 83 ? -17.324 25.577 -13.235 1.00 62.47 83 ALA A C 1
ATOM 669 O O . ALA A 1 83 ? -17.341 24.872 -14.246 1.00 62.47 83 ALA A O 1
ATOM 670 N N . ILE A 1 84 ? -16.185 25.967 -12.660 1.00 84.06 84 ILE A N 1
ATOM 671 C CA . ILE A 1 84 ? -14.860 25.533 -13.126 1.00 84.06 84 ILE A CA 1
ATOM 672 C C . ILE A 1 84 ? -14.555 24.094 -12.702 1.00 84.06 84 ILE A C 1
ATOM 674 O O . ILE A 1 84 ? -13.616 23.493 -13.218 1.00 84.06 84 ILE A O 1
ATOM 678 N N . HIS A 1 85 ? -15.363 23.558 -11.791 1.00 78.38 85 HIS A N 1
ATOM 679 C CA . HIS A 1 85 ? -15.232 22.246 -11.188 1.00 78.38 85 HIS A CA 1
ATOM 680 C C . HIS A 1 85 ? -16.609 21.588 -11.048 1.00 78.38 85 HIS A C 1
ATOM 682 O O . HIS A 1 85 ? -17.645 22.255 -11.071 1.00 78.38 85 HIS A O 1
ATOM 688 N N . HIS A 1 86 ? -16.601 20.267 -10.890 1.00 81.00 86 HIS A N 1
ATOM 689 C CA . HIS A 1 86 ? -17.768 19.494 -10.488 1.00 81.00 86 HIS A CA 1
ATOM 690 C C . HIS A 1 86 ? -17.682 19.253 -8.982 1.00 81.00 86 HIS A C 1
ATOM 692 O O . HIS A 1 86 ? -16.712 18.665 -8.509 1.00 81.00 86 HIS A O 1
ATOM 698 N N . GLU A 1 87 ? -18.672 19.723 -8.228 1.00 85.31 87 GLU A N 1
ATOM 699 C CA . GLU A 1 87 ? -18.745 19.455 -6.793 1.00 85.31 87 GLU A CA 1
ATOM 700 C C . GLU A 1 87 ? -19.185 18.007 -6.548 1.00 85.31 87 GLU A C 1
ATOM 702 O O . GLU A 1 87 ? -20.196 17.546 -7.086 1.00 85.31 87 GLU A O 1
ATOM 707 N N . ILE A 1 88 ? -18.420 17.295 -5.721 1.00 86.50 88 ILE A N 1
ATOM 708 C CA . ILE A 1 88 ? -18.725 15.931 -5.287 1.00 86.50 88 ILE A CA 1
ATOM 709 C C . ILE A 1 88 ? -19.207 15.997 -3.843 1.00 86.50 88 ILE A C 1
ATOM 711 O O . ILE A 1 88 ? -18.599 16.644 -2.992 1.00 86.50 88 ILE A O 1
ATOM 715 N N . PHE A 1 89 ? -20.305 15.303 -3.574 1.00 91.81 89 PHE A N 1
ATOM 716 C CA . PHE A 1 89 ? -20.966 15.288 -2.280 1.00 91.81 89 PHE A CA 1
ATOM 717 C C . PHE A 1 89 ? -21.008 13.870 -1.726 1.00 91.81 89 PHE A C 1
ATOM 719 O O . PHE A 1 89 ? -21.132 12.911 -2.488 1.00 91.81 89 PHE A O 1
ATOM 726 N N . SER A 1 90 ? -20.960 13.746 -0.403 1.00 90.88 90 SER A N 1
ATOM 727 C CA . SER A 1 90 ? -21.096 12.453 0.264 1.00 90.88 90 SER A CA 1
ATOM 728 C C . SER A 1 90 ? -22.479 11.861 -0.008 1.00 90.88 90 SER A C 1
ATOM 730 O O . SER A 1 90 ? -23.498 12.531 0.168 1.00 90.88 90 SER A O 1
ATOM 732 N N . THR A 1 91 ? -22.513 10.597 -0.422 1.00 91.88 91 THR A N 1
ATOM 733 C CA . THR A 1 91 ? -23.736 9.780 -0.474 1.00 91.88 91 THR A CA 1
ATOM 734 C C . THR A 1 91 ? -23.956 9.005 0.825 1.00 91.88 91 THR A C 1
ATOM 736 O O . THR A 1 91 ? -25.028 8.445 1.033 1.00 91.88 91 THR A O 1
ATOM 739 N N . SER A 1 92 ? -22.956 8.988 1.711 1.00 85.69 92 SER A N 1
ATOM 740 C CA . SER A 1 92 ? -22.962 8.240 2.971 1.00 85.69 92 SER A CA 1
ATOM 741 C C . SER A 1 92 ? -23.615 8.996 4.129 1.00 85.69 92 SER A C 1
ATOM 743 O O . SER A 1 92 ? -23.832 8.412 5.186 1.00 85.69 92 SER A O 1
ATOM 745 N N . THR A 1 93 ? -23.918 10.288 3.969 1.00 85.19 93 THR A N 1
ATOM 746 C CA . THR A 1 93 ? -24.549 11.105 5.015 1.00 85.19 93 THR A CA 1
ATOM 747 C C . THR A 1 93 ? -25.731 11.901 4.465 1.00 85.19 93 THR A C 1
ATOM 749 O O . THR A 1 93 ? -25.727 12.369 3.326 1.00 85.19 93 THR A O 1
ATOM 752 N N . PHE A 1 94 ? -26.752 12.105 5.300 1.00 88.44 94 PHE A N 1
ATOM 753 C CA . PHE A 1 94 ? -27.943 12.876 4.924 1.00 88.44 94 PHE A CA 1
ATOM 754 C C . PHE A 1 94 ? -27.643 14.353 4.636 1.00 88.44 94 PHE A C 1
ATOM 756 O O . PHE A 1 94 ? -28.327 14.977 3.828 1.00 88.44 94 PHE A O 1
ATOM 763 N N . ASP A 1 95 ? -26.623 14.917 5.285 1.00 91.75 95 ASP A N 1
ATOM 764 C CA . ASP A 1 95 ? -26.213 16.313 5.113 1.00 91.75 95 ASP A CA 1
ATOM 765 C C . ASP A 1 95 ? -25.261 16.529 3.928 1.00 91.75 95 ASP A C 1
ATOM 767 O O . ASP A 1 95 ? -24.815 17.656 3.702 1.00 91.75 95 ASP A O 1
ATOM 771 N N . ARG A 1 96 ? -24.963 15.464 3.168 1.00 93.94 96 ARG A N 1
ATOM 772 C CA . ARG A 1 96 ? -24.085 15.468 1.992 1.00 93.94 96 ARG A CA 1
ATOM 773 C C . ARG A 1 96 ? -22.619 15.817 2.287 1.00 93.94 96 ARG A C 1
ATOM 775 O O . ARG A 1 96 ? -21.847 16.035 1.349 1.00 93.94 96 ARG A O 1
ATOM 782 N N . LYS A 1 97 ? -22.208 15.835 3.561 1.00 91.88 97 LYS A N 1
ATOM 783 C CA . LYS A 1 97 ? -20.821 16.066 3.997 1.00 91.88 97 LYS A CA 1
ATOM 784 C C . LYS A 1 97 ? -20.075 14.755 4.233 1.00 91.88 97 LYS A C 1
ATOM 786 O O . LYS A 1 97 ? -20.640 13.758 4.658 1.00 91.88 97 LYS A O 1
ATOM 791 N N . PHE A 1 98 ? -18.773 14.734 3.980 1.00 92.25 98 PHE A N 1
ATOM 792 C CA . PHE A 1 98 ? -17.961 13.568 4.333 1.00 92.25 98 PHE A CA 1
ATOM 793 C C . PHE A 1 98 ? -17.852 13.434 5.858 1.00 92.25 98 PHE A C 1
ATOM 795 O O . PHE A 1 98 ? -17.788 14.436 6.574 1.00 92.25 98 PHE A O 1
ATOM 802 N N . PHE A 1 99 ? -17.844 12.198 6.360 1.00 93.50 99 PHE A N 1
ATOM 803 C CA . PHE A 1 99 ? -17.626 11.930 7.779 1.00 93.50 99 PHE A CA 1
ATOM 804 C C . PHE A 1 99 ? -16.122 11.879 8.083 1.00 93.50 99 PHE A C 1
ATOM 806 O O . PHE A 1 99 ? -15.339 11.430 7.245 1.00 93.50 99 PHE A O 1
ATOM 813 N N . PRO A 1 100 ? -15.687 12.325 9.271 1.00 94.75 100 PRO A N 1
ATOM 814 C CA . PRO A 1 100 ? -14.286 12.236 9.651 1.00 94.75 100 PRO A CA 1
ATOM 815 C C . PRO A 1 100 ? -13.929 10.806 10.081 1.00 94.75 100 PRO A C 1
ATOM 817 O O . PRO A 1 100 ? -14.769 10.069 10.609 1.00 94.75 100 PRO A O 1
ATOM 820 N N . ILE A 1 101 ? -12.657 10.457 9.906 1.00 97.06 101 ILE A N 1
ATOM 821 C CA . ILE A 1 101 ? -12.043 9.229 10.417 1.00 97.06 101 ILE A CA 1
ATOM 822 C C . ILE A 1 101 ? -11.109 9.638 11.556 1.00 97.06 101 ILE A C 1
ATOM 824 O O . ILE A 1 101 ? -10.350 10.597 11.410 1.00 97.06 101 ILE A O 1
ATOM 828 N N . ARG A 1 102 ? -11.218 8.987 12.717 1.00 97.12 102 ARG A N 1
ATOM 829 C CA . ARG A 1 102 ? -10.590 9.449 13.963 1.00 97.12 102 ARG A CA 1
ATOM 830 C C . ARG A 1 102 ? -9.757 8.358 14.619 1.00 97.12 102 ARG A C 1
ATOM 832 O O . ARG A 1 102 ? -10.296 7.332 15.026 1.00 97.12 102 ARG A O 1
ATOM 839 N N . PHE A 1 103 ? -8.477 8.662 14.819 1.00 97.06 103 PHE A N 1
ATOM 840 C CA . PHE A 1 103 ? -7.487 7.795 15.461 1.00 97.06 103 PHE A CA 1
ATOM 841 C C . PHE A 1 103 ? -7.279 8.146 16.948 1.00 97.06 103 PHE A C 1
ATOM 843 O O . PHE A 1 103 ? -6.164 8.180 17.457 1.00 97.06 103 PHE A O 1
ATOM 850 N N . GLY A 1 104 ? -8.370 8.457 17.658 1.00 92.75 104 GLY A N 1
ATOM 851 C CA . GLY A 1 104 ? -8.304 8.939 19.040 1.00 92.75 104 GLY A CA 1
ATOM 852 C C . GLY A 1 104 ? -7.692 10.341 19.131 1.00 92.75 104 GLY A C 1
ATOM 853 O O . GLY A 1 104 ? -8.237 11.283 18.553 1.00 92.75 104 GLY A O 1
ATOM 854 N N . GLU A 1 105 ? -6.592 10.467 19.874 1.00 92.12 105 GLU A N 1
ATOM 855 C CA . GLU A 1 105 ? -5.834 11.719 20.050 1.00 92.12 105 GLU A CA 1
ATOM 856 C C . GLU A 1 105 ? -4.737 11.915 18.987 1.00 92.12 105 GLU A C 1
ATOM 858 O O . GLU A 1 105 ? -4.136 12.985 18.918 1.00 92.12 105 GLU A O 1
ATOM 863 N N . GLU A 1 106 ? -4.488 10.914 18.138 1.00 93.88 106 GLU A N 1
ATOM 864 C CA . GLU A 1 106 ? -3.445 10.973 17.114 1.00 93.88 106 GLU A CA 1
ATOM 865 C C . GLU A 1 106 ? -3.919 11.718 15.856 1.00 93.88 106 GLU A C 1
ATOM 867 O O . GLU A 1 106 ? -4.971 11.420 15.276 1.00 93.88 106 GLU A O 1
ATOM 872 N N . GLU A 1 107 ? -3.104 12.663 15.382 1.00 93.38 107 GLU A N 1
ATOM 873 C CA . GLU A 1 107 ? -3.311 13.301 14.083 1.00 93.38 107 GLU A CA 1
ATOM 874 C C . GLU A 1 107 ? -2.806 12.398 12.953 1.00 93.38 107 GLU A C 1
ATOM 876 O O . GLU A 1 107 ? -1.665 11.932 12.960 1.00 93.38 107 GLU A O 1
ATOM 881 N N . THR A 1 108 ? -3.649 12.178 11.946 1.00 95.19 108 THR A N 1
ATOM 882 C CA . THR A 1 108 ? -3.359 11.279 10.823 1.00 95.19 108 THR A CA 1
ATOM 883 C C . THR A 1 108 ? -3.758 11.885 9.483 1.00 95.19 108 THR A C 1
ATOM 885 O O . THR A 1 108 ? -4.564 12.816 9.414 1.00 95.19 108 THR A O 1
ATOM 888 N N . ILE A 1 109 ? -3.169 11.365 8.408 1.00 94.62 109 ILE A N 1
ATOM 889 C CA . ILE A 1 109 ? -3.465 11.721 7.017 1.00 94.62 109 ILE A CA 1
ATOM 890 C C . ILE A 1 109 ? -3.587 10.451 6.166 1.00 94.62 109 ILE A C 1
ATOM 892 O O . ILE A 1 109 ? -3.101 9.392 6.551 1.00 94.62 109 ILE A O 1
ATOM 896 N N . ASN A 1 110 ? -4.221 10.569 4.996 1.00 94.81 110 ASN A N 1
ATOM 897 C CA . ASN A 1 110 ? -4.364 9.485 4.013 1.00 94.81 110 ASN A CA 1
ATOM 898 C C . ASN A 1 110 ? -4.983 8.190 4.588 1.00 94.81 110 ASN A C 1
ATOM 900 O O . ASN A 1 110 ? -4.363 7.130 4.524 1.00 94.81 110 ASN A O 1
ATOM 904 N N . PRO A 1 111 ? -6.200 8.257 5.166 1.00 96.31 111 PRO A N 1
ATOM 905 C CA . PRO A 1 111 ? -6.829 7.097 5.780 1.00 96.31 111 PRO A CA 1
ATOM 906 C C . PRO A 1 111 ? -7.336 6.079 4.751 1.00 96.31 111 PRO A C 1
ATOM 908 O O . PRO A 1 111 ? -7.857 6.431 3.692 1.00 96.31 111 PRO A O 1
ATOM 911 N N . ASN A 1 112 ? -7.263 4.811 5.136 1.00 96.56 112 ASN A N 1
ATOM 912 C CA . ASN A 1 112 ? -7.783 3.638 4.448 1.00 96.56 112 ASN A CA 1
ATOM 913 C C . ASN A 1 112 ? -8.806 2.945 5.348 1.00 96.56 112 ASN A C 1
ATOM 915 O O . ASN A 1 112 ? -8.686 2.995 6.572 1.00 96.56 112 ASN A O 1
ATOM 919 N N . ILE A 1 113 ? -9.791 2.282 4.745 1.00 96.38 113 ILE A N 1
ATOM 920 C CA . ILE A 1 113 ? -10.845 1.561 5.464 1.00 96.38 113 ILE A CA 1
ATOM 921 C C . ILE A 1 113 ? -10.991 0.175 4.842 1.00 96.38 113 ILE A C 1
ATOM 923 O O . ILE A 1 113 ? -11.247 0.064 3.643 1.00 96.38 113 ILE A O 1
ATOM 927 N N . LEU A 1 114 ? -10.896 -0.867 5.664 1.00 96.75 114 LEU A N 1
ATOM 928 C CA . LEU A 1 114 ? -11.305 -2.224 5.319 1.00 96.75 114 LEU A CA 1
ATOM 929 C C . LEU A 1 114 ? -12.431 -2.677 6.258 1.00 96.75 114 LEU A C 1
ATOM 931 O O . LEU A 1 114 ? -12.334 -2.440 7.459 1.00 96.75 114 LEU A O 1
ATOM 935 N N . PRO A 1 115 ? -13.489 -3.352 5.780 1.00 95.62 115 PRO A N 1
ATOM 936 C CA . PRO A 1 115 ? -14.364 -4.117 6.670 1.00 95.62 115 PRO A CA 1
ATOM 937 C C . PRO A 1 115 ? -13.564 -5.165 7.458 1.00 95.62 115 PRO A C 1
ATOM 939 O O . PRO A 1 115 ? -12.676 -5.807 6.888 1.00 95.62 115 PRO A O 1
ATOM 942 N N . HIS A 1 116 ? -13.889 -5.339 8.743 1.00 95.81 116 HIS A N 1
ATOM 943 C CA . HIS A 1 116 ? -13.322 -6.405 9.572 1.00 95.81 116 HIS A CA 1
ATOM 944 C C . HIS A 1 116 ? -13.848 -7.773 9.096 1.00 95.81 116 HIS A C 1
ATOM 946 O O . HIS A 1 116 ? -15.040 -7.881 8.797 1.00 95.81 116 HIS A O 1
ATOM 952 N N . PRO A 1 117 ? -13.014 -8.826 9.009 1.00 93.31 117 PRO A N 1
ATOM 953 C CA . PRO A 1 117 ? -13.444 -10.115 8.457 1.00 93.31 117 PRO A CA 1
ATOM 954 C C . PRO A 1 117 ? -14.388 -10.903 9.376 1.00 93.31 117 PRO A C 1
ATOM 956 O O . PRO A 1 117 ? -15.203 -11.677 8.881 1.00 93.31 117 PRO A O 1
ATOM 959 N N . SER A 1 118 ? -14.280 -10.725 10.697 1.00 93.56 118 SER A N 1
ATOM 960 C CA . SER A 1 118 ? -15.018 -11.514 11.701 1.00 93.56 118 SER A CA 1
ATOM 961 C C . SER A 1 118 ? -15.981 -10.708 12.584 1.00 93.56 118 SER A C 1
ATOM 963 O O . SER A 1 118 ? -16.794 -11.304 13.289 1.00 93.56 118 SER A O 1
ATOM 965 N N . LEU A 1 119 ? -15.902 -9.372 12.574 1.00 95.44 119 LEU A N 1
ATOM 966 C CA . LEU A 1 119 ? -16.629 -8.512 13.511 1.00 95.44 119 LEU A CA 1
ATOM 967 C C . LEU A 1 119 ? -17.644 -7.646 12.767 1.00 95.44 119 LEU A C 1
ATOM 969 O O . LEU A 1 119 ? -17.288 -6.834 11.911 1.00 95.44 119 LEU A O 1
ATOM 973 N N . ASP A 1 120 ? -18.913 -7.787 13.141 1.00 95.50 120 ASP A N 1
ATOM 974 C CA . ASP A 1 120 ? -20.005 -7.018 12.552 1.00 95.50 120 ASP A CA 1
ATOM 975 C C . ASP A 1 120 ? -19.892 -5.525 12.877 1.00 95.50 120 ASP A C 1
ATOM 977 O O . ASP A 1 120 ? -19.684 -5.133 14.024 1.00 95.50 120 ASP A O 1
ATOM 981 N N . ASN A 1 121 ? -20.132 -4.677 11.871 1.00 95.44 121 ASN A N 1
ATOM 982 C CA . ASN A 1 121 ? -20.085 -3.209 11.979 1.00 95.44 121 ASN A CA 1
ATOM 983 C C . ASN A 1 121 ? -18.736 -2.641 12.460 1.00 95.44 121 ASN A C 1
ATOM 985 O O . ASN A 1 121 ? -18.677 -1.484 12.892 1.00 95.44 121 ASN A O 1
ATOM 989 N N . THR A 1 122 ? -17.669 -3.427 12.338 1.00 97.56 122 THR A N 1
ATOM 990 C CA . THR A 1 122 ? -16.302 -3.036 12.672 1.00 97.56 122 THR A CA 1
ATOM 991 C C . THR A 1 122 ? -15.469 -2.923 11.402 1.00 97.56 122 THR A C 1
ATOM 993 O O . THR A 1 122 ? -15.654 -3.656 10.428 1.00 97.56 122 THR A O 1
ATOM 996 N N . PHE A 1 123 ? -14.544 -1.973 11.408 1.00 97.62 123 PHE A N 1
ATOM 997 C CA . PHE A 1 123 ? -13.662 -1.671 10.295 1.00 97.62 123 PHE A CA 1
ATOM 998 C C . PHE A 1 123 ? -12.231 -1.588 10.787 1.00 97.62 123 PHE A C 1
ATOM 1000 O O . PHE A 1 123 ? -11.962 -0.981 11.814 1.00 97.62 123 PHE A O 1
ATOM 1007 N N . ILE A 1 124 ? -11.311 -2.108 9.998 1.00 98.06 124 ILE A N 1
ATOM 1008 C CA . ILE A 1 124 ? -9.887 -1.885 10.164 1.00 98.06 124 ILE A CA 1
ATOM 1009 C C . ILE A 1 124 ? -9.554 -0.580 9.448 1.00 98.06 124 ILE A C 1
ATOM 1011 O O . ILE A 1 124 ? -9.742 -0.475 8.232 1.00 98.06 124 ILE A O 1
ATOM 1015 N N . ILE A 1 125 ? -9.068 0.422 10.180 1.00 98.00 125 ILE A N 1
ATOM 1016 C CA . ILE A 1 125 ? -8.644 1.692 9.580 1.00 98.00 125 ILE A CA 1
ATOM 1017 C C . ILE A 1 125 ? -7.143 1.886 9.703 1.00 98.00 125 ILE A C 1
ATOM 1019 O O . ILE A 1 125 ? -6.580 1.714 10.777 1.00 98.00 125 ILE A O 1
ATOM 1023 N N . VAL A 1 126 ? -6.500 2.282 8.605 1.00 98.25 126 VAL A N 1
ATOM 1024 C CA . VAL A 1 126 ? -5.049 2.512 8.541 1.00 98.25 126 VAL A CA 1
ATOM 1025 C C . VAL A 1 126 ? -4.772 3.911 8.030 1.00 98.25 126 VAL A C 1
ATOM 1027 O O . VAL A 1 126 ? -5.358 4.304 7.025 1.00 98.25 126 VAL A O 1
ATOM 1030 N N . ALA A 1 127 ? -3.897 4.667 8.686 1.00 97.75 127 ALA A N 1
ATOM 1031 C CA . ALA A 1 127 ? -3.546 6.012 8.240 1.00 97.75 127 ALA A CA 1
ATOM 1032 C C . ALA A 1 127 ? -2.129 6.406 8.650 1.00 97.75 127 ALA A C 1
ATOM 1034 O O . ALA A 1 127 ? -1.646 6.014 9.715 1.00 97.75 127 ALA A O 1
ATOM 1035 N N . GLN A 1 128 ? -1.505 7.276 7.860 1.00 96.44 128 GLN A N 1
ATOM 1036 C CA . GLN A 1 128 ? -0.166 7.749 8.163 1.00 96.44 128 GLN A CA 1
ATOM 1037 C C . GLN A 1 128 ? -0.225 8.742 9.321 1.00 96.44 128 GLN A C 1
ATOM 1039 O O . GLN A 1 128 ? -1.031 9.679 9.318 1.00 96.44 128 GLN A O 1
ATOM 1044 N N . LYS A 1 129 ? 0.680 8.591 10.290 1.00 94.19 129 LYS A N 1
ATOM 1045 C CA . LYS A 1 129 ? 0.872 9.582 11.348 1.00 94.19 129 LYS A CA 1
ATOM 1046 C C . LYS A 1 129 ? 1.245 10.932 10.739 1.00 94.19 129 LYS A C 1
ATOM 1048 O O . LYS A 1 129 ? 2.208 11.048 9.973 1.00 94.19 129 LYS A O 1
ATOM 1053 N N . ARG A 1 130 ? 0.516 11.980 11.120 1.00 89.88 130 ARG A N 1
ATOM 1054 C CA . ARG A 1 130 ? 0.899 13.349 10.794 1.00 89.88 130 ARG A CA 1
ATOM 1055 C C . ARG A 1 130 ? 2.063 13.755 11.692 1.00 89.88 130 ARG A C 1
ATOM 1057 O O . ARG A 1 130 ? 2.001 13.616 12.913 1.00 89.88 130 ARG A O 1
ATOM 1064 N N . LYS A 1 131 ? 3.139 14.254 11.092 1.00 80.12 131 LYS A N 1
ATOM 1065 C CA . LYS A 1 131 ? 4.277 14.768 11.854 1.00 80.12 131 LYS A CA 1
ATOM 1066 C C . LYS A 1 131 ? 3.859 16.013 12.632 1.00 80.12 131 LYS A C 1
ATOM 1068 O O . LYS A 1 131 ? 3.261 16.922 12.062 1.00 80.12 131 LYS A O 1
ATOM 1073 N N . ALA A 1 132 ? 4.192 16.039 13.920 1.00 66.69 132 ALA A N 1
ATOM 1074 C CA . ALA A 1 132 ? 4.062 17.231 14.754 1.00 66.69 132 ALA A CA 1
ATOM 1075 C C . ALA A 1 132 ? 5.227 18.220 14.534 1.00 66.69 132 ALA A C 1
ATOM 1077 O O . ALA A 1 132 ? 5.055 19.415 14.750 1.00 66.69 132 ALA A O 1
ATOM 1078 N N . ASP A 1 133 ? 6.391 17.718 14.095 1.00 66.06 133 ASP A N 1
ATOM 1079 C CA . ASP A 1 133 ? 7.592 18.489 13.751 1.00 66.06 133 ASP A CA 1
ATOM 1080 C C . ASP A 1 133 ? 8.235 17.914 12.473 1.00 66.06 133 ASP A C 1
ATOM 1082 O O . ASP A 1 133 ? 8.444 16.697 12.355 1.00 66.06 133 ASP A O 1
ATOM 1086 N N . ASP A 1 134 ? 8.570 18.801 11.536 1.00 62.56 134 ASP A N 1
ATOM 1087 C CA . ASP A 1 134 ? 9.180 18.498 10.237 1.00 62.56 134 ASP A CA 1
ATOM 1088 C C . ASP A 1 134 ? 10.591 17.891 10.361 1.00 62.56 134 ASP A C 1
ATOM 1090 O O . ASP A 1 134 ? 11.095 17.301 9.407 1.00 62.56 134 ASP A O 1
ATOM 1094 N N . ASN A 1 135 ? 11.221 17.969 11.540 1.00 65.75 135 ASN A N 1
ATOM 1095 C CA . ASN A 1 135 ? 12.562 17.422 11.788 1.00 65.75 135 ASN A CA 1
ATOM 1096 C C . ASN A 1 135 ? 12.609 15.901 12.013 1.00 65.75 135 ASN A C 1
ATOM 1098 O O . ASN A 1 135 ? 13.692 15.315 12.069 1.00 65.75 135 ASN A O 1
ATOM 1102 N N . THR A 1 136 ? 11.462 15.242 12.181 1.00 74.62 136 THR A N 1
ATOM 1103 C CA . THR A 1 136 ? 11.423 13.785 12.373 1.00 74.62 136 THR A CA 1
ATOM 1104 C C . THR A 1 136 ? 11.589 13.078 11.029 1.00 74.62 136 THR A C 1
ATOM 1106 O O . THR A 1 136 ? 10.867 13.374 10.086 1.00 74.62 136 THR A O 1
ATOM 1109 N N . ILE A 1 137 ? 12.537 12.146 10.906 1.00 83.62 137 ILE A N 1
ATOM 1110 C CA . ILE A 1 137 ? 12.740 11.336 9.680 1.00 83.62 137 ILE A CA 1
ATOM 1111 C C . ILE A 1 137 ? 11.920 10.039 9.684 1.00 83.62 137 ILE A C 1
ATOM 1113 O O . ILE A 1 137 ? 11.876 9.324 8.686 1.00 83.62 137 ILE A O 1
ATOM 1117 N N . GLU A 1 138 ? 11.277 9.737 10.810 1.00 89.81 138 GLU A N 1
ATOM 1118 C CA . GLU A 1 138 ? 10.470 8.540 11.004 1.00 89.81 138 GLU A CA 1
ATOM 1119 C C . GLU A 1 138 ? 9.046 8.749 10.492 1.00 89.81 138 GLU A C 1
ATOM 1121 O O . GLU A 1 138 ? 8.420 9.793 10.703 1.00 89.81 138 GLU A O 1
ATOM 1126 N N . HIS A 1 139 ? 8.538 7.723 9.825 1.00 92.62 139 HIS A N 1
ATOM 1127 C CA . HIS A 1 139 ? 7.187 7.644 9.312 1.00 92.62 139 HIS A CA 1
ATOM 1128 C C . HIS A 1 139 ? 6.540 6.352 9.797 1.00 92.62 139 HIS A C 1
ATOM 1130 O O . HIS A 1 139 ? 7.145 5.280 9.770 1.00 92.62 139 HIS A O 1
ATOM 1136 N N . PHE A 1 140 ? 5.298 6.475 10.256 1.00 94.56 140 PHE A N 1
ATOM 1137 C CA . PHE A 1 140 ? 4.533 5.378 10.825 1.00 94.56 140 PHE A CA 1
ATOM 1138 C C . PHE A 1 140 ? 3.143 5.348 10.212 1.00 94.56 140 PHE A C 1
ATOM 1140 O O . PHE A 1 140 ? 2.514 6.394 10.033 1.00 94.56 140 PHE A O 1
ATOM 1147 N N . GLU A 1 141 ? 2.657 4.140 9.965 1.00 97.00 141 GLU A N 1
ATOM 1148 C CA . GLU A 1 141 ? 1.257 3.882 9.657 1.00 97.00 141 GLU A CA 1
ATOM 1149 C C . GLU A 1 141 ? 0.581 3.395 10.937 1.00 97.00 141 GLU A C 1
ATOM 1151 O O . GLU A 1 141 ? 1.018 2.415 11.545 1.00 97.00 141 GLU A O 1
ATOM 1156 N N . PHE A 1 142 ? -0.454 4.104 11.370 1.00 97.44 142 PHE A N 1
ATOM 1157 C CA . PHE A 1 142 ? -1.282 3.709 12.497 1.00 97.44 142 PHE A CA 1
ATOM 1158 C C . PHE A 1 142 ? -2.410 2.796 12.055 1.00 97.44 142 PHE A C 1
ATOM 1160 O O . PHE A 1 142 ? -2.922 2.926 10.945 1.00 97.44 142 PHE A O 1
ATOM 1167 N N . VAL A 1 143 ? -2.840 1.928 12.967 1.00 97.88 143 VAL A N 1
ATOM 1168 C CA . VAL A 1 143 ? -3.992 1.064 12.776 1.00 97.88 143 VAL A CA 1
ATOM 1169 C C . VAL A 1 143 ? -4.796 0.834 14.053 1.00 97.88 143 VAL A C 1
ATOM 1171 O O . VAL A 1 143 ? -4.244 0.775 15.153 1.00 97.88 143 VAL A O 1
ATOM 1174 N N . CYS A 1 144 ? -6.106 0.683 13.893 1.00 97.62 144 CYS A N 1
ATOM 1175 C CA . CYS A 1 144 ? -7.029 0.227 14.921 1.00 97.62 144 CYS A CA 1
ATOM 1176 C C . CYS A 1 144 ? -8.268 -0.419 14.283 1.00 97.62 144 CYS A C 1
ATOM 1178 O O . CYS A 1 144 ? -8.593 -0.155 13.118 1.00 97.62 144 CYS A O 1
ATOM 1180 N N . ASP A 1 145 ? -9.008 -1.166 15.096 1.00 97.75 145 ASP A N 1
ATOM 1181 C CA . ASP A 1 145 ? -10.418 -1.424 14.837 1.00 97.75 145 ASP A CA 1
ATOM 1182 C C . ASP A 1 145 ? -11.239 -0.177 15.146 1.00 97.75 145 ASP A C 1
ATOM 1184 O O . ASP A 1 145 ? -11.015 0.515 16.142 1.00 97.75 145 ASP A O 1
ATOM 1188 N N . ALA A 1 146 ? -12.210 0.112 14.292 1.00 98.19 146 ALA A N 1
ATOM 1189 C CA . ALA A 1 146 ? -13.036 1.298 14.342 1.00 98.19 146 ALA A CA 1
ATOM 1190 C C . ALA A 1 146 ? -14.507 0.977 14.098 1.00 98.19 146 ALA A C 1
ATOM 1192 O O . ALA A 1 146 ? -14.867 0.090 13.328 1.00 98.19 146 ALA A O 1
ATOM 1193 N N . ILE A 1 147 ? -15.363 1.772 14.730 1.00 97.94 147 ILE A N 1
ATOM 1194 C CA . ILE A 1 147 ? -16.817 1.672 14.631 1.00 97.94 147 ILE A CA 1
ATOM 1195 C C . ILE A 1 147 ? -17.412 3.031 14.267 1.00 97.94 147 ILE A C 1
ATOM 1197 O O . ILE A 1 147 ? -16.853 4.092 14.574 1.00 97.94 147 ILE A O 1
ATOM 1201 N N . PHE A 1 148 ? -18.564 3.019 13.599 1.00 95.94 148 PHE A N 1
ATOM 1202 C CA . PHE A 1 148 ? -19.292 4.253 13.324 1.00 95.94 148 PHE A CA 1
ATOM 1203 C C . PHE A 1 148 ? -19.919 4.812 14.602 1.00 95.94 148 PHE A C 1
ATOM 1205 O O . PHE A 1 148 ? -20.636 4.128 15.329 1.00 95.94 148 PHE A O 1
ATOM 1212 N N . THR A 1 149 ? -19.689 6.099 14.844 1.00 93.69 149 THR A N 1
ATOM 1213 C CA . THR A 1 149 ? -20.301 6.865 15.933 1.00 93.69 149 THR A CA 1
ATOM 1214 C C . THR A 1 149 ? -20.972 8.119 15.374 1.00 93.69 149 THR A C 1
ATOM 1216 O O . THR A 1 149 ? -20.794 8.474 14.207 1.00 93.69 149 THR A O 1
ATOM 1219 N N . LEU A 1 150 ? -21.667 8.881 16.226 1.00 89.94 150 LEU A N 1
ATOM 1220 C CA . LEU A 1 150 ? -22.177 10.212 15.860 1.00 89.94 150 LEU A CA 1
ATOM 1221 C C . LEU A 1 150 ? -21.070 11.187 15.413 1.00 89.94 150 LEU A C 1
ATOM 1223 O O . LEU A 1 150 ? -21.361 12.211 14.802 1.00 89.94 150 LEU A O 1
ATOM 1227 N N . LYS A 1 151 ? -19.803 10.893 15.732 1.00 89.12 151 LYS A N 1
ATOM 1228 C CA . LYS A 1 151 ? -18.640 11.716 15.385 1.00 89.12 151 LYS A CA 1
ATOM 1229 C C . LYS A 1 151 ? -17.917 11.248 14.122 1.00 89.12 151 LYS A C 1
ATOM 1231 O O . LYS A 1 151 ? -16.893 11.855 13.819 1.00 89.12 151 LYS A O 1
ATOM 1236 N N . GLY A 1 152 ? -18.406 10.216 13.429 1.00 93.44 152 GLY A N 1
ATOM 1237 C CA . GLY A 1 152 ? -17.741 9.561 12.296 1.00 93.44 152 GLY A CA 1
ATOM 1238 C C . GLY A 1 152 ? -17.165 8.187 12.653 1.00 93.44 152 GLY A C 1
ATOM 1239 O O . GLY A 1 152 ? -17.494 7.622 13.700 1.00 93.44 152 GLY A O 1
ATOM 1240 N N . LEU A 1 153 ? -16.304 7.653 11.784 1.00 97.31 153 LEU A N 1
ATOM 1241 C CA . LEU A 1 153 ? -15.630 6.368 11.987 1.00 97.31 153 LEU A CA 1
ATOM 1242 C C . LEU A 1 153 ? -14.463 6.567 12.959 1.00 97.31 153 LEU A C 1
ATOM 1244 O O . LEU A 1 153 ? -13.568 7.365 12.694 1.00 97.31 153 LEU A O 1
ATOM 1248 N N . THR A 1 154 ? -14.509 5.925 14.122 1.00 97.94 154 THR A N 1
ATOM 1249 C CA . THR A 1 154 ? -13.578 6.206 15.227 1.00 97.94 154 THR A CA 1
ATOM 1250 C C . THR A 1 154 ? -12.993 4.914 15.762 1.00 97.94 154 THR A C 1
ATOM 1252 O O . THR A 1 154 ? -13.747 3.955 15.933 1.00 97.94 154 THR A O 1
ATOM 1255 N N . CYS A 1 155 ? -11.688 4.904 16.049 1.00 98.19 155 CYS A N 1
ATOM 1256 C CA . CYS A 1 155 ? -11.056 3.773 16.717 1.00 98.19 155 CYS A CA 1
ATOM 1257 C C . CYS A 1 155 ? -11.804 3.394 18.002 1.00 98.19 155 CYS A C 1
ATOM 1259 O O . CYS A 1 155 ? -12.146 4.265 18.807 1.00 98.19 155 CYS A O 1
ATOM 1261 N N . ALA A 1 156 ? -12.037 2.098 18.192 1.00 96.44 156 ALA A N 1
ATOM 1262 C CA . ALA A 1 156 ? -12.583 1.544 19.423 1.00 96.44 156 ALA A CA 1
ATOM 1263 C C . ALA A 1 156 ? -11.554 1.607 20.566 1.00 96.44 156 ALA A C 1
ATOM 1265 O O . ALA A 1 156 ? -11.921 1.862 21.712 1.00 96.44 156 ALA A O 1
ATOM 1266 N N . GLU A 1 157 ? -10.270 1.448 20.235 1.00 95.38 157 GLU A N 1
ATOM 1267 C CA . GLU A 1 157 ? -9.133 1.502 21.159 1.00 95.38 157 GLU A CA 1
ATOM 1268 C C . GLU A 1 157 ? -8.031 2.445 20.646 1.00 95.38 157 GLU A C 1
ATOM 1270 O O . GLU A 1 157 ? -8.111 2.971 19.536 1.00 95.38 157 GLU A O 1
ATOM 1275 N N . SER A 1 158 ? -6.996 2.705 21.450 1.00 96.38 158 SER A N 1
ATOM 1276 C CA . SER A 1 158 ? -5.851 3.509 20.999 1.00 96.38 158 SER A CA 1
ATOM 1277 C C . SER A 1 158 ? -5.160 2.849 19.798 1.00 96.38 158 SER A C 1
ATOM 1279 O O . SER A 1 158 ? -4.934 1.638 19.824 1.00 96.38 158 SER A O 1
ATOM 1281 N N . PRO A 1 159 ? -4.792 3.615 18.755 1.00 97.25 159 PRO A N 1
ATOM 1282 C CA . PRO A 1 159 ? -4.150 3.039 17.586 1.00 97.25 159 PRO A CA 1
ATOM 1283 C C . PRO A 1 159 ? -2.752 2.509 17.907 1.00 97.25 159 PRO A C 1
ATOM 1285 O O . PRO A 1 159 ? -2.024 3.059 18.735 1.00 97.25 159 PRO A O 1
ATOM 1288 N N . SER A 1 160 ? -2.362 1.458 17.196 1.00 96.31 160 SER A N 1
ATOM 1289 C CA . SER A 1 160 ? -1.022 0.875 17.234 1.00 96.31 160 SER A CA 1
ATOM 1290 C C . SER A 1 160 ? -0.270 1.158 15.933 1.00 96.31 160 SER A C 1
ATOM 1292 O O . SER A 1 160 ? -0.875 1.495 14.918 1.00 96.31 160 SER A O 1
ATOM 1294 N N . VAL A 1 161 ? 1.059 1.063 15.955 1.00 96.75 161 VAL A N 1
ATOM 1295 C CA . VAL A 1 161 ? 1.899 1.238 14.759 1.00 96.75 161 VAL A CA 1
ATOM 1296 C C . VAL A 1 161 ? 1.996 -0.086 14.007 1.00 96.75 161 VAL A C 1
ATOM 1298 O O . VAL A 1 161 ? 2.356 -1.102 14.603 1.00 96.75 161 VAL A O 1
ATOM 1301 N N . LEU A 1 162 ? 1.744 -0.074 12.696 1.00 97.12 162 LEU A N 1
ATOM 1302 C CA . LEU A 1 162 ? 1.969 -1.240 11.846 1.00 97.12 162 LEU A CA 1
ATOM 1303 C C . LEU A 1 162 ? 3.467 -1.604 11.818 1.00 97.12 162 LEU A C 1
ATOM 1305 O O . LEU A 1 162 ? 4.301 -0.736 11.540 1.00 97.12 162 LEU A O 1
ATOM 1309 N N . PRO A 1 163 ? 3.836 -2.880 12.041 1.00 96.50 163 PRO A N 1
ATOM 1310 C CA . PRO A 1 163 ? 5.226 -3.328 12.121 1.00 96.50 163 PRO A CA 1
ATOM 1311 C C . PRO A 1 163 ? 5.864 -3.500 10.729 1.00 96.50 163 PRO A C 1
ATOM 1313 O O . PRO A 1 163 ? 6.316 -4.584 10.357 1.00 96.50 163 PRO A O 1
ATOM 1316 N N . ILE A 1 164 ? 5.901 -2.428 9.938 1.00 96.38 164 ILE A N 1
ATOM 1317 C CA . ILE A 1 164 ? 6.512 -2.417 8.604 1.00 96.38 164 ILE A CA 1
ATOM 1318 C C . ILE A 1 164 ? 8.000 -2.098 8.736 1.00 96.38 164 ILE A C 1
ATOM 1320 O O . ILE A 1 164 ? 8.393 -1.078 9.303 1.00 96.38 164 ILE A O 1
ATOM 1324 N N . ALA A 1 165 ? 8.845 -2.982 8.208 1.00 94.75 165 ALA A N 1
ATOM 1325 C CA . ALA A 1 165 ? 10.290 -2.821 8.279 1.00 94.75 165 ALA A CA 1
ATOM 1326 C C . ALA A 1 165 ? 10.769 -1.638 7.421 1.00 94.75 165 ALA A C 1
ATOM 1328 O O . ALA A 1 165 ? 10.389 -1.505 6.258 1.00 94.75 165 ALA A O 1
ATOM 1329 N N . ALA A 1 166 ? 11.658 -0.815 7.978 1.00 93.94 166 ALA A N 1
ATOM 1330 C CA . ALA A 1 166 ? 12.325 0.240 7.225 1.00 93.94 166 ALA A CA 1
ATOM 1331 C C . ALA A 1 166 ? 13.278 -0.345 6.170 1.00 93.94 166 ALA A C 1
ATOM 1333 O O . ALA A 1 166 ? 13.956 -1.353 6.402 1.00 93.94 166 ALA A O 1
ATOM 1334 N N . THR A 1 167 ? 13.366 0.319 5.021 1.00 95.06 167 THR A N 1
ATOM 1335 C CA . THR A 1 167 ? 14.240 -0.073 3.910 1.00 95.06 167 THR A CA 1
ATOM 1336 C C . THR A 1 167 ? 15.385 0.927 3.736 1.00 95.06 167 THR A C 1
ATOM 1338 O O . THR A 1 167 ? 15.556 1.848 4.532 1.00 95.06 167 THR A O 1
ATOM 1341 N N . LYS A 1 168 ? 16.243 0.713 2.731 1.00 91.94 168 LYS A N 1
ATOM 1342 C CA . LYS A 1 168 ? 17.381 1.592 2.434 1.00 91.94 168 LYS A CA 1
ATOM 1343 C C . LYS A 1 168 ? 17.506 1.815 0.940 1.00 91.94 168 LYS A C 1
ATOM 1345 O O . LYS A 1 168 ? 17.321 0.877 0.163 1.00 91.94 168 LYS A O 1
ATOM 1350 N N . SER A 1 169 ? 17.873 3.039 0.570 1.00 90.38 169 SER A N 1
ATOM 1351 C CA . SER A 1 169 ? 18.082 3.388 -0.828 1.00 90.38 169 SER A CA 1
ATOM 1352 C C . SER A 1 169 ? 19.332 2.694 -1.365 1.00 90.38 169 SER A C 1
ATOM 1354 O O . SER A 1 169 ? 20.304 2.495 -0.633 1.00 90.38 169 SER A O 1
ATOM 1356 N N . GLY A 1 170 ? 19.310 2.322 -2.642 1.00 87.81 170 GLY A N 1
ATOM 1357 C CA . GLY A 1 170 ? 20.483 1.816 -3.340 1.00 87.81 170 GLY A CA 1
ATOM 1358 C C . GLY A 1 170 ? 21.550 2.898 -3.507 1.00 87.81 170 GLY A C 1
ATOM 1359 O O . GLY A 1 170 ? 21.250 4.097 -3.551 1.00 87.81 170 GLY A O 1
ATOM 1360 N N . ASP A 1 171 ? 22.802 2.468 -3.650 1.00 88.19 171 ASP A N 1
ATOM 1361 C CA . ASP A 1 171 ? 23.929 3.379 -3.841 1.00 88.19 171 ASP A CA 1
ATOM 1362 C C . ASP A 1 171 ? 23.713 4.267 -5.076 1.00 88.19 171 ASP A C 1
ATOM 1364 O O . ASP A 1 171 ? 23.358 3.793 -6.158 1.00 88.19 171 ASP A O 1
ATOM 1368 N N . ASN A 1 172 ? 23.940 5.574 -4.913 1.00 88.50 172 ASN A N 1
ATOM 1369 C CA . ASN A 1 172 ? 23.806 6.594 -5.962 1.00 88.50 172 ASN A CA 1
ATOM 1370 C C . ASN A 1 172 ? 22.408 6.706 -6.603 1.00 88.50 172 ASN A C 1
ATOM 1372 O O . ASN A 1 172 ? 22.271 7.314 -7.664 1.00 88.50 172 ASN A O 1
ATOM 1376 N N . LYS A 1 173 ? 21.360 6.147 -5.983 1.00 92.56 173 LYS A N 1
ATOM 1377 C CA . LYS A 1 173 ? 19.983 6.272 -6.485 1.00 92.56 173 LYS A CA 1
ATOM 1378 C C . LYS A 1 173 ? 19.303 7.572 -6.081 1.00 92.56 173 LYS A C 1
ATOM 1380 O O . LYS A 1 173 ? 18.444 8.064 -6.808 1.00 92.56 173 LYS A O 1
ATOM 1385 N N . CYS A 1 174 ? 19.709 8.141 -4.952 1.00 92.75 174 CYS A N 1
ATOM 1386 C CA . CYS A 1 174 ? 19.244 9.445 -4.507 1.00 92.75 174 CYS A CA 1
ATOM 1387 C C . CYS A 1 174 ? 20.208 10.540 -4.976 1.00 92.75 174 CYS A C 1
ATOM 1389 O O . CYS A 1 174 ? 21.343 10.587 -4.494 1.00 92.75 174 CYS A O 1
ATOM 1391 N N . PRO A 1 175 ? 19.795 11.426 -5.903 1.00 92.19 175 PRO A N 1
ATOM 1392 C CA . PRO A 1 175 ? 20.610 12.574 -6.274 1.00 92.19 175 PRO A CA 1
ATOM 1393 C C . PRO A 1 175 ? 20.773 13.527 -5.076 1.00 92.19 175 PRO A C 1
ATOM 1395 O O . PRO A 1 175 ? 19.937 13.513 -4.170 1.00 92.19 175 PRO A O 1
ATOM 1398 N N . PRO A 1 176 ? 21.790 14.411 -5.075 1.00 91.38 176 PRO A N 1
ATOM 1399 C CA . PRO A 1 176 ? 22.042 15.328 -3.960 1.00 91.38 176 PRO A CA 1
ATOM 1400 C C . PRO A 1 176 ? 20.829 16.177 -3.552 1.00 91.38 176 PRO A C 1
ATOM 1402 O O . PRO A 1 176 ? 20.627 16.441 -2.371 1.00 91.38 176 PRO A O 1
ATOM 1405 N N . THR A 1 177 ? 19.984 16.554 -4.514 1.00 90.31 177 THR A N 1
ATOM 1406 C CA . THR A 1 177 ? 18.748 17.319 -4.282 1.00 90.31 177 THR A CA 1
ATOM 1407 C C . THR A 1 177 ? 17.686 16.554 -3.487 1.00 90.31 177 THR A C 1
ATOM 1409 O O . THR A 1 177 ? 16.808 17.177 -2.902 1.00 90.31 177 THR A O 1
ATOM 1412 N N . LEU A 1 178 ? 17.770 15.221 -3.439 1.00 88.31 178 LEU A N 1
ATOM 1413 C CA . LEU A 1 178 ? 16.858 14.328 -2.717 1.00 88.31 178 LEU A CA 1
ATOM 1414 C C . LEU A 1 178 ? 17.585 13.508 -1.642 1.00 88.31 178 LEU A C 1
ATOM 1416 O O . LEU A 1 178 ? 17.069 12.492 -1.183 1.00 88.31 178 LEU A O 1
ATOM 1420 N N . ALA A 1 179 ? 18.773 13.938 -1.204 1.00 86.44 179 ALA A N 1
ATOM 1421 C CA . ALA A 1 179 ? 19.545 13.223 -0.188 1.00 86.44 179 ALA A CA 1
ATOM 1422 C C . ALA A 1 179 ? 18.784 13.069 1.143 1.00 86.44 179 ALA A C 1
ATOM 1424 O O . ALA A 1 179 ? 18.962 12.073 1.836 1.00 86.44 179 ALA A O 1
ATOM 1425 N N . TYR A 1 180 ? 17.896 14.012 1.476 1.00 85.75 180 TYR A N 1
ATOM 1426 C CA . TYR A 1 180 ? 17.051 13.931 2.671 1.00 85.75 180 TYR A CA 1
ATOM 1427 C C . TYR A 1 180 ? 16.050 12.767 2.608 1.00 85.75 180 TYR A C 1
ATOM 1429 O O . TYR A 1 180 ? 15.773 12.160 3.635 1.00 85.75 180 TYR A O 1
ATOM 1437 N N . ILE A 1 181 ? 15.569 12.391 1.415 1.00 86.56 181 ILE A N 1
ATOM 1438 C CA . ILE A 1 181 ? 14.673 11.238 1.236 1.00 86.56 181 ILE A CA 1
ATOM 1439 C C . ILE A 1 181 ? 15.392 9.936 1.589 1.00 86.56 181 ILE A C 1
ATOM 1441 O O . ILE A 1 181 ? 14.778 9.035 2.151 1.00 86.56 181 ILE A O 1
ATOM 1445 N N . ALA A 1 182 ? 16.699 9.837 1.326 1.00 87.62 182 ALA A N 1
ATOM 1446 C CA . ALA A 1 182 ? 17.502 8.673 1.708 1.00 87.62 182 ALA A CA 1
ATOM 1447 C C . ALA A 1 182 ? 17.608 8.473 3.232 1.00 87.62 182 ALA A C 1
ATOM 1449 O O . ALA A 1 182 ? 18.028 7.403 3.670 1.00 87.62 182 ALA A O 1
ATOM 1450 N N . LEU A 1 183 ? 17.261 9.494 4.026 1.00 88.38 183 LEU A N 1
ATOM 1451 C CA . LEU A 1 183 ? 17.246 9.438 5.487 1.00 88.38 183 LEU A CA 1
ATOM 1452 C C . LEU A 1 183 ? 15.891 9.002 6.050 1.00 88.38 183 LEU A C 1
ATOM 1454 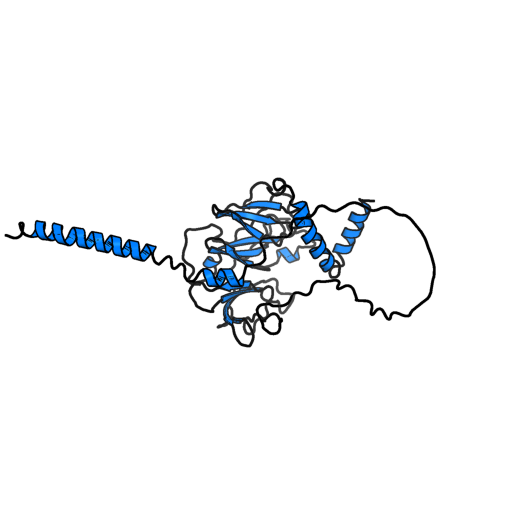O O . LEU A 1 183 ? 15.804 8.792 7.255 1.00 88.38 183 LEU A O 1
ATOM 1458 N N . ASN A 1 184 ? 14.849 8.883 5.221 1.00 88.06 184 ASN A N 1
ATOM 1459 C CA . ASN A 1 184 ? 13.533 8.465 5.688 1.00 88.06 184 ASN A CA 1
ATOM 1460 C C . ASN A 1 184 ? 13.609 7.083 6.349 1.00 88.06 184 ASN A C 1
ATOM 1462 O O . ASN A 1 184 ? 14.359 6.199 5.934 1.00 88.06 184 ASN A O 1
ATOM 1466 N N . VAL A 1 185 ? 12.811 6.897 7.395 1.00 91.62 185 VAL A N 1
ATOM 1467 C CA . VAL A 1 185 ? 12.699 5.627 8.107 1.00 91.62 185 VAL A CA 1
ATOM 1468 C C . VAL A 1 185 ? 11.231 5.238 8.158 1.00 91.62 185 VAL A C 1
ATOM 1470 O O . VAL A 1 185 ? 10.433 5.922 8.791 1.00 91.62 185 VAL A O 1
ATOM 1473 N N . GLY A 1 186 ? 10.893 4.119 7.519 1.00 92.62 186 GLY A N 1
ATOM 1474 C CA . GLY A 1 186 ? 9.557 3.529 7.573 1.00 92.62 186 GLY A CA 1
ATOM 1475 C C . GLY A 1 186 ? 8.716 3.711 6.301 1.00 92.62 186 GLY A C 1
ATOM 1476 O O . GLY A 1 186 ? 9.223 4.144 5.258 1.00 92.62 186 GLY A O 1
ATOM 1477 N N . PRO A 1 187 ? 7.443 3.287 6.359 1.00 95.31 187 PRO A N 1
ATOM 1478 C CA . PRO A 1 187 ? 6.479 3.397 5.264 1.00 95.31 187 PRO A CA 1
ATOM 1479 C C . PRO A 1 187 ? 5.925 4.819 5.100 1.00 95.31 187 PRO A C 1
ATOM 1481 O O . PRO A 1 187 ? 5.803 5.564 6.066 1.00 95.31 187 PRO A O 1
ATOM 1484 N N . HIS A 1 188 ? 5.526 5.168 3.878 1.00 94.06 188 HIS A N 1
ATOM 1485 C CA . HIS A 1 188 ? 4.785 6.390 3.566 1.00 94.06 188 HIS A CA 1
ATOM 1486 C C . HIS A 1 188 ? 3.549 6.108 2.721 1.00 94.06 188 HIS A C 1
ATOM 1488 O O . HIS A 1 188 ? 3.592 5.264 1.820 1.00 94.06 188 HIS A O 1
ATOM 1494 N N . ASP A 1 189 ? 2.530 6.947 2.907 1.00 92.69 189 ASP A N 1
ATOM 1495 C CA . ASP A 1 189 ? 1.325 7.044 2.089 1.00 92.69 189 ASP A CA 1
ATOM 1496 C C . ASP A 1 189 ? 0.731 5.665 1.785 1.00 92.69 189 ASP A C 1
ATOM 1498 O O . ASP A 1 189 ? 0.424 5.347 0.627 1.00 92.69 189 ASP A O 1
ATOM 1502 N N . ALA A 1 190 ? 0.633 4.820 2.814 1.00 95.62 190 ALA A N 1
ATOM 1503 C CA . ALA A 1 190 ? 0.195 3.458 2.609 1.00 95.62 190 ALA A CA 1
ATOM 1504 C C . ALA A 1 190 ? -1.258 3.392 2.124 1.00 95.62 190 ALA A C 1
ATOM 1506 O O . ALA A 1 190 ? -2.112 4.214 2.463 1.00 95.62 190 ALA A O 1
ATOM 1507 N N . ARG A 1 191 ? -1.540 2.370 1.318 1.00 95.69 191 ARG A N 1
ATOM 1508 C CA . ARG A 1 191 ? -2.867 2.024 0.822 1.00 95.69 191 ARG A CA 1
ATOM 1509 C C . ARG A 1 191 ? -3.158 0.584 1.147 1.00 95.69 191 ARG A C 1
ATOM 1511 O O . ARG A 1 191 ? -2.396 -0.288 0.737 1.00 95.69 191 ARG A O 1
ATOM 1518 N N . VAL A 1 192 ? -4.266 0.340 1.828 1.00 95.94 192 VAL A N 1
ATOM 1519 C CA . VAL A 1 192 ? -4.711 -1.015 2.152 1.00 95.94 192 VAL A CA 1
ATOM 1520 C C . VAL A 1 192 ? -5.961 -1.328 1.347 1.00 95.94 192 VAL A C 1
ATOM 1522 O O . VAL A 1 192 ? -6.861 -0.496 1.245 1.00 95.94 192 VAL A O 1
ATOM 1525 N N . PHE A 1 193 ? -6.009 -2.508 0.743 1.00 94.50 193 PHE A N 1
ATOM 1526 C CA . PHE A 1 193 ? -7.098 -2.915 -0.141 1.00 94.50 193 PHE A CA 1
ATOM 1527 C C . PHE A 1 193 ? -7.235 -4.439 -0.167 1.00 94.50 193 PHE A C 1
ATOM 1529 O O . PHE A 1 193 ? -6.297 -5.170 0.150 1.00 94.50 193 PHE A O 1
ATOM 1536 N N . TYR A 1 194 ? -8.401 -4.924 -0.591 1.00 91.81 194 TYR A N 1
ATOM 1537 C CA . TYR A 1 194 ? -8.615 -6.342 -0.864 1.00 91.81 194 TYR A CA 1
ATOM 1538 C C . TYR A 1 194 ? -8.148 -6.701 -2.275 1.00 91.81 194 TYR A C 1
ATOM 1540 O O . TYR A 1 194 ? -8.617 -6.127 -3.256 1.00 91.81 194 TYR A O 1
ATOM 1548 N N . GLY A 1 195 ? -7.247 -7.678 -2.374 1.00 90.69 195 GLY A N 1
ATOM 1549 C CA . GLY A 1 195 ? -7.121 -8.493 -3.578 1.00 90.69 195 GLY A CA 1
ATOM 1550 C C . GLY A 1 195 ? -8.197 -9.591 -3.598 1.00 90.69 195 GLY A C 1
ATOM 1551 O O . GLY A 1 195 ? -8.937 -9.750 -2.626 1.00 90.69 195 GLY A O 1
ATOM 1552 N N . PRO A 1 196 ? -8.266 -10.417 -4.655 1.00 89.81 196 PRO A N 1
ATOM 1553 C CA . PRO A 1 196 ? -9.307 -11.441 -4.794 1.00 89.81 196 PRO A CA 1
ATOM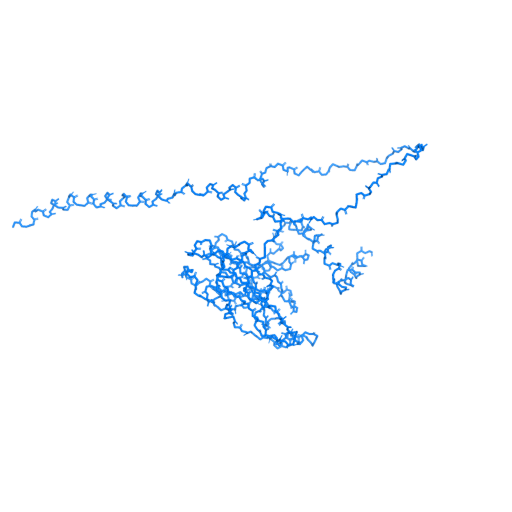 1554 C C . PRO A 1 196 ? -9.347 -12.491 -3.676 1.00 89.81 196 PRO A C 1
ATOM 1556 O O . PRO A 1 196 ? -10.375 -13.128 -3.474 1.00 89.81 196 PRO A O 1
ATOM 1559 N N . LYS A 1 197 ? -8.222 -12.719 -2.984 1.00 88.25 197 LYS A N 1
ATOM 1560 C CA . LYS A 1 197 ? -8.074 -13.782 -1.972 1.00 88.25 197 LYS A CA 1
ATOM 1561 C C . LYS A 1 197 ? -7.611 -13.292 -0.598 1.00 88.25 197 LYS A C 1
ATOM 1563 O O . LYS A 1 197 ? -7.726 -14.038 0.366 1.00 88.25 197 LYS A O 1
ATOM 1568 N N . ALA A 1 198 ? -7.041 -12.092 -0.506 1.00 91.25 198 ALA A N 1
ATOM 1569 C CA . ALA A 1 198 ? -6.476 -11.558 0.732 1.00 91.25 198 ALA A CA 1
ATOM 1570 C C . ALA A 1 198 ? -6.323 -10.032 0.663 1.00 91.25 198 ALA A C 1
ATOM 1572 O O . ALA A 1 198 ? -6.209 -9.485 -0.440 1.00 91.25 198 ALA A O 1
ATOM 1573 N N . PRO A 1 199 ? -6.284 -9.341 1.816 1.00 94.81 199 PRO A N 1
ATOM 1574 C CA . PRO A 1 199 ? -5.917 -7.937 1.875 1.00 94.81 199 PRO A CA 1
ATOM 1575 C C . PRO A 1 199 ? -4.405 -7.741 1.716 1.00 94.81 199 PRO A C 1
ATOM 1577 O O . PRO A 1 199 ? -3.590 -8.513 2.226 1.00 94.81 199 PRO A O 1
ATOM 1580 N N . PHE A 1 200 ? -4.029 -6.657 1.050 1.00 96.06 200 PHE A N 1
ATOM 1581 C CA . PHE A 1 200 ? -2.645 -6.239 0.876 1.00 96.06 200 PHE A CA 1
ATOM 1582 C C . PHE A 1 200 ? -2.485 -4.771 1.240 1.00 96.06 200 PHE A C 1
ATOM 1584 O O . PHE A 1 200 ? -3.441 -3.994 1.215 1.00 96.06 200 PHE A O 1
ATOM 1591 N N . ILE A 1 201 ? -1.247 -4.400 1.540 1.00 97.38 201 ILE A N 1
ATOM 1592 C CA . ILE A 1 201 ? -0.827 -3.019 1.710 1.00 97.38 201 ILE A CA 1
ATOM 1593 C C . ILE A 1 201 ? 0.226 -2.669 0.662 1.00 97.38 201 ILE A C 1
ATOM 1595 O O . ILE A 1 201 ? 1.162 -3.436 0.431 1.00 97.38 201 ILE A O 1
ATOM 1599 N N . VAL A 1 202 ? 0.070 -1.507 0.031 1.00 97.44 202 VAL A N 1
ATOM 1600 C CA . VAL A 1 202 ? 1.092 -0.876 -0.809 1.00 97.44 202 VAL A CA 1
ATOM 1601 C C . VAL A 1 202 ? 1.564 0.389 -0.123 1.00 97.44 202 VAL A C 1
ATOM 1603 O O . VAL A 1 202 ? 0.740 1.174 0.332 1.00 97.44 202 VAL A O 1
ATOM 1606 N N . PHE A 1 203 ? 2.870 0.599 -0.046 1.00 97.12 203 PHE A N 1
ATOM 1607 C CA . PHE A 1 203 ? 3.448 1.755 0.635 1.00 97.12 203 PHE A CA 1
ATOM 1608 C C . PHE A 1 203 ? 4.724 2.229 -0.053 1.00 97.12 203 PHE A C 1
ATOM 1610 O O . PHE A 1 203 ? 5.417 1.469 -0.729 1.00 97.12 203 PHE A O 1
ATOM 1617 N N . GLY A 1 204 ? 5.040 3.506 0.131 1.00 96.56 204 GLY A N 1
ATOM 1618 C CA . GLY A 1 204 ? 6.303 4.087 -0.295 1.00 96.56 204 GLY A CA 1
ATOM 1619 C C . GLY A 1 204 ? 7.416 3.838 0.719 1.00 96.56 204 GLY A C 1
ATOM 1620 O O . GLY A 1 204 ? 7.187 3.964 1.920 1.00 96.56 204 GLY A O 1
ATOM 1621 N N . SER A 1 205 ? 8.627 3.523 0.262 1.00 96.00 205 SER A N 1
ATOM 1622 C CA . SER A 1 205 ? 9.820 3.515 1.121 1.00 96.00 205 SER A CA 1
ATOM 1623 C C . SER A 1 205 ? 11.106 3.661 0.298 1.00 96.00 205 SER A C 1
ATOM 1625 O O . SER A 1 205 ? 11.071 3.797 -0.927 1.00 96.00 205 SER A O 1
ATOM 1627 N N . ASN A 1 206 ? 12.267 3.653 0.946 1.00 95.81 206 ASN A N 1
ATOM 1628 C CA . ASN A 1 206 ? 13.554 3.791 0.270 1.00 95.81 206 ASN A CA 1
ATOM 1629 C C . ASN A 1 206 ? 13.852 2.607 -0.663 1.00 95.81 206 ASN A C 1
ATOM 1631 O O . ASN A 1 206 ? 13.687 1.446 -0.289 1.00 95.81 206 ASN A O 1
ATOM 1635 N N . SER A 1 207 ? 14.296 2.905 -1.885 1.00 95.94 207 SER A N 1
ATOM 1636 C CA . SER A 1 207 ? 14.322 1.945 -2.996 1.00 95.94 207 SER A CA 1
ATOM 1637 C C . SER A 1 207 ? 15.729 1.529 -3.405 1.00 95.94 207 SER A C 1
ATOM 1639 O O . SER A 1 207 ? 16.647 2.343 -3.435 1.00 95.94 207 SER A O 1
ATOM 1641 N N . ARG A 1 208 ? 15.921 0.261 -3.775 1.00 95.19 208 ARG A N 1
ATOM 1642 C CA . ARG A 1 208 ? 17.181 -0.211 -4.370 1.00 95.19 208 ARG A CA 1
ATOM 1643 C C . ARG A 1 208 ? 17.295 0.157 -5.848 1.00 95.19 208 ARG A C 1
ATOM 1645 O O . ARG A 1 208 ? 18.409 0.269 -6.364 1.00 95.19 208 ARG A O 1
ATOM 1652 N N . PHE A 1 209 ? 16.169 0.343 -6.532 1.00 94.31 209 PHE A N 1
ATOM 1653 C CA . PHE A 1 209 ? 16.127 0.623 -7.968 1.00 94.31 209 PHE A CA 1
ATOM 1654 C C . PHE A 1 209 ? 16.057 2.126 -8.297 1.00 94.31 209 PHE A C 1
ATOM 1656 O O . PHE A 1 209 ? 16.712 2.558 -9.254 1.00 94.31 209 PHE A O 1
ATOM 1663 N N . ALA A 1 210 ? 15.365 2.906 -7.462 1.00 94.06 210 ALA A N 1
ATOM 1664 C CA . ALA A 1 210 ? 15.161 4.358 -7.508 1.00 94.06 210 ALA A CA 1
ATOM 1665 C C . ALA A 1 210 ? 15.572 5.015 -6.171 1.00 94.06 210 ALA A C 1
ATOM 1667 O O . ALA A 1 210 ? 16.070 4.336 -5.278 1.00 94.06 210 ALA A O 1
ATOM 1668 N N . CYS A 1 211 ? 15.406 6.333 -5.991 1.00 94.06 211 CYS A N 1
ATOM 1669 C CA . CYS A 1 211 ? 15.648 6.942 -4.673 1.00 94.06 211 CYS A CA 1
ATOM 1670 C C . CYS A 1 211 ? 14.576 6.496 -3.666 1.00 94.06 211 CYS A C 1
ATOM 1672 O O . CYS A 1 211 ? 14.883 6.093 -2.540 1.00 94.06 211 CYS A O 1
ATOM 1674 N N . PHE A 1 212 ? 13.321 6.513 -4.116 1.00 95.00 212 PHE A N 1
ATOM 1675 C CA . PHE A 1 212 ? 12.131 6.151 -3.357 1.00 95.00 212 PHE A CA 1
ATOM 1676 C C . PHE A 1 212 ? 11.209 5.298 -4.232 1.00 95.00 212 PHE A C 1
ATOM 1678 O O . PHE A 1 212 ? 11.003 5.628 -5.399 1.00 95.00 212 PHE A O 1
ATOM 1685 N N . GLY A 1 213 ? 10.699 4.199 -3.685 1.00 95.94 213 GLY A N 1
ATOM 1686 C CA . GLY A 1 213 ? 10.015 3.130 -4.415 1.00 95.94 213 GLY A CA 1
ATOM 1687 C C . GLY A 1 213 ? 8.666 2.779 -3.814 1.00 95.94 213 GLY A C 1
ATOM 1688 O O . GLY A 1 213 ? 8.323 3.248 -2.729 1.00 95.94 213 GLY A O 1
ATOM 1689 N N . GLN A 1 214 ? 7.925 1.916 -4.507 1.00 96.69 214 GLN A N 1
ATOM 1690 C CA . GLN A 1 214 ? 6.699 1.308 -3.996 1.00 96.69 214 GLN A CA 1
ATOM 1691 C C . GLN A 1 214 ? 6.966 -0.137 -3.574 1.00 96.69 214 GLN A C 1
ATOM 1693 O O . GLN A 1 214 ? 7.692 -0.875 -4.238 1.00 96.69 214 GLN A O 1
ATOM 1698 N N . PHE A 1 215 ? 6.359 -0.535 -2.467 1.00 97.88 215 PHE A N 1
ATOM 1699 C CA . PHE A 1 215 ? 6.453 -1.865 -1.886 1.00 97.88 215 PHE A CA 1
ATOM 1700 C C . PHE A 1 215 ? 5.055 -2.439 -1.723 1.00 97.88 215 PHE A C 1
ATOM 1702 O O . PHE A 1 215 ? 4.102 -1.689 -1.524 1.00 97.88 215 PHE A O 1
ATOM 1709 N N . MET A 1 216 ? 4.942 -3.762 -1.771 1.00 97.75 216 MET A N 1
ATOM 1710 C CA . MET A 1 216 ? 3.712 -4.480 -1.450 1.00 97.75 216 MET A CA 1
ATOM 1711 C C . MET A 1 216 ? 3.978 -5.517 -0.367 1.00 97.75 216 MET A C 1
ATOM 1713 O O . MET A 1 216 ? 5.030 -6.160 -0.363 1.00 97.75 216 MET A O 1
ATOM 1717 N N . GLN A 1 217 ? 3.023 -5.678 0.546 1.00 97.00 217 GLN A N 1
ATOM 1718 C CA . GLN A 1 217 ? 3.062 -6.695 1.589 1.00 97.00 217 GLN A CA 1
ATOM 1719 C C . GLN A 1 217 ? 1.667 -7.288 1.831 1.00 97.00 217 GLN A C 1
ATOM 1721 O O . GLN A 1 217 ? 0.657 -6.591 1.725 1.00 97.00 217 GLN A O 1
ATOM 1726 N N . ASP A 1 218 ? 1.606 -8.575 2.168 1.00 95.44 218 ASP A N 1
ATOM 1727 C CA . ASP A 1 218 ? 0.408 -9.226 2.696 1.00 95.44 218 ASP A CA 1
ATOM 1728 C C . ASP A 1 218 ? 0.042 -8.586 4.040 1.00 95.44 218 ASP A C 1
ATOM 1730 O O . ASP A 1 218 ? 0.782 -8.686 5.025 1.00 95.44 218 ASP A O 1
ATOM 1734 N N . PHE A 1 219 ? -1.105 -7.910 4.078 1.00 96.38 219 PHE A N 1
ATOM 1735 C CA . PHE A 1 219 ? -1.516 -7.112 5.229 1.00 96.38 219 PHE A CA 1
ATOM 1736 C C . PHE A 1 219 ? -1.767 -7.971 6.475 1.00 96.38 219 PHE A C 1
ATOM 1738 O O . PHE A 1 219 ? -1.520 -7.533 7.598 1.00 96.38 219 PHE A O 1
ATOM 1745 N N . ARG A 1 220 ? -2.150 -9.238 6.288 1.00 94.06 220 ARG A N 1
ATOM 1746 C CA . ARG A 1 220 ? -2.399 -10.192 7.380 1.00 94.06 220 ARG A CA 1
ATOM 1747 C C . ARG A 1 220 ? -1.139 -10.508 8.175 1.00 94.06 220 ARG A C 1
ATOM 1749 O O . ARG A 1 220 ? -1.217 -10.998 9.289 1.00 94.06 220 ARG A O 1
ATOM 1756 N N . THR A 1 221 ? 0.037 -10.242 7.611 1.00 93.94 221 THR A N 1
ATOM 1757 C CA . THR A 1 221 ? 1.317 -10.478 8.292 1.00 93.94 221 THR A CA 1
ATOM 1758 C C . THR A 1 221 ? 1.678 -9.376 9.288 1.00 93.94 221 THR A C 1
ATOM 1760 O O . THR A 1 221 ? 2.626 -9.541 10.054 1.00 93.94 221 THR A O 1
ATOM 1763 N N . LEU A 1 222 ? 0.946 -8.256 9.276 1.00 95.31 222 LEU A N 1
ATOM 1764 C CA . LEU A 1 222 ? 1.233 -7.062 10.072 1.00 95.31 222 LEU A CA 1
ATOM 1765 C C . LEU A 1 222 ? 0.429 -6.976 11.379 1.00 95.31 222 LEU A C 1
ATOM 1767 O O . LEU A 1 222 ? 0.612 -6.030 12.138 1.00 95.31 222 LEU A O 1
ATOM 1771 N N . GLY A 1 223 ? -0.439 -7.945 11.659 1.00 91.94 223 GLY A N 1
ATOM 1772 C CA . GLY A 1 223 ? -1.239 -7.993 12.882 1.00 91.94 223 GLY A CA 1
ATOM 1773 C C . GLY A 1 223 ? -2.102 -9.248 12.931 1.00 91.94 223 GLY A C 1
ATOM 1774 O O . GLY A 1 223 ? -2.064 -10.054 12.003 1.00 91.94 223 GLY A O 1
ATOM 1775 N N . ASP A 1 224 ? -2.878 -9.399 13.997 1.00 89.81 224 ASP A N 1
ATOM 1776 C CA . ASP A 1 224 ? -3.855 -10.476 14.145 1.00 89.81 224 ASP A CA 1
ATOM 1777 C C . ASP A 1 224 ? -5.261 -9.883 14.013 1.00 89.81 224 ASP A C 1
ATOM 1779 O O . ASP A 1 224 ? -5.648 -9.039 14.816 1.00 89.81 224 ASP A O 1
ATOM 1783 N N . TRP A 1 225 ? -5.972 -10.256 12.950 1.00 87.38 225 TRP A N 1
ATOM 1784 C CA . TRP A 1 225 ? -7.226 -9.611 12.523 1.00 87.38 225 TRP A CA 1
ATOM 1785 C C . TRP A 1 225 ? -8.299 -10.634 12.147 1.00 87.38 225 TRP A C 1
ATOM 1787 O O . TRP A 1 225 ? -9.232 -10.304 11.423 1.00 87.38 225 TRP A O 1
ATOM 1797 N N . ASP A 1 226 ? -8.113 -11.904 12.515 1.00 86.88 226 ASP A N 1
ATOM 1798 C CA . ASP A 1 226 ? -8.996 -13.019 12.144 1.00 86.88 226 ASP A CA 1
ATOM 1799 C C . ASP A 1 226 ? -9.190 -13.245 10.631 1.00 86.88 226 ASP A C 1
ATOM 1801 O O . ASP A 1 226 ? -10.173 -13.854 10.198 1.00 86.88 226 ASP A O 1
ATOM 1805 N N . PHE A 1 227 ? -8.266 -12.785 9.783 1.00 85.81 227 PHE A N 1
ATOM 1806 C CA . PHE A 1 227 ? -8.281 -13.191 8.378 1.00 85.81 227 PHE A CA 1
ATOM 1807 C C . PHE A 1 227 ? -7.996 -14.687 8.252 1.00 85.81 227 PHE A C 1
ATOM 1809 O O . PHE A 1 227 ? -7.090 -15.212 8.899 1.00 85.81 227 PHE A O 1
ATOM 1816 N N . GLU A 1 228 ? -8.710 -15.365 7.350 1.00 81.00 228 GLU A N 1
ATOM 1817 C CA . GLU A 1 228 ? -8.429 -16.767 7.057 1.00 81.00 228 GLU A CA 1
ATOM 1818 C C . GLU A 1 228 ? -6.976 -16.926 6.581 1.00 81.00 228 GLU A C 1
ATOM 1820 O O . GLU A 1 228 ? -6.511 -16.267 5.636 1.00 81.00 228 GLU A O 1
ATOM 1825 N N . THR A 1 229 ? -6.244 -17.810 7.261 1.00 68.38 229 THR A N 1
ATOM 1826 C CA . THR A 1 229 ? -4.856 -18.140 6.944 1.00 68.38 229 THR A CA 1
ATOM 1827 C C . THR A 1 229 ? -4.817 -18.938 5.642 1.00 68.38 229 THR A C 1
ATOM 1829 O O . THR A 1 229 ? -4.843 -20.168 5.638 1.00 68.38 229 THR A O 1
ATOM 1832 N N . SER A 1 230 ? -4.793 -18.239 4.509 1.00 68.44 230 SER A N 1
ATOM 1833 C CA . SER A 1 230 ? -4.678 -18.872 3.195 1.00 68.44 230 SER A CA 1
ATOM 1834 C C . SER A 1 230 ? -3.251 -19.360 2.926 1.00 68.44 230 SER A C 1
ATOM 1836 O O . SER A 1 230 ? -2.296 -18.974 3.600 1.00 68.44 230 SER A O 1
ATOM 1838 N N . SER A 1 231 ? -3.091 -20.149 1.859 1.00 72.75 231 SER A N 1
ATOM 1839 C CA . SER A 1 231 ? -1.784 -20.415 1.246 1.00 72.75 231 SER A CA 1
ATOM 1840 C C . SER A 1 231 ? -1.017 -19.115 0.987 1.00 72.75 231 SER A C 1
ATOM 1842 O O . SER A 1 231 ? -1.648 -18.104 0.671 1.00 72.75 231 SER A O 1
ATOM 1844 N N . ASP A 1 232 ? 0.315 -19.164 1.079 1.00 77.44 232 ASP A N 1
ATOM 1845 C CA . ASP A 1 232 ? 1.209 -18.047 0.753 1.00 77.44 232 ASP A CA 1
ATOM 1846 C C . ASP A 1 232 ? 0.893 -17.506 -0.652 1.00 77.44 232 ASP A C 1
ATOM 1848 O O . ASP A 1 232 ? 1.023 -18.221 -1.648 1.00 77.44 232 ASP A O 1
ATOM 1852 N N . LEU A 1 233 ? 0.409 -16.262 -0.710 1.00 81.00 233 LEU A N 1
ATOM 1853 C CA . LEU A 1 233 ? 0.063 -15.559 -1.950 1.00 81.00 233 LEU A CA 1
ATOM 1854 C C . LEU A 1 233 ? 1.234 -14.704 -2.465 1.00 81.00 233 LEU A C 1
ATOM 1856 O O . LEU A 1 233 ? 1.060 -13.930 -3.406 1.00 81.00 233 LEU A O 1
ATOM 1860 N N . GLY A 1 234 ? 2.418 -14.841 -1.860 1.00 88.31 234 GLY A N 1
ATOM 1861 C CA . GLY A 1 234 ? 3.554 -13.953 -2.057 1.00 88.31 234 GLY A CA 1
ATOM 1862 C C . GLY A 1 234 ? 3.498 -12.733 -1.138 1.00 88.31 234 GLY A C 1
ATOM 1863 O O . GLY A 1 234 ? 2.548 -12.525 -0.385 1.00 88.31 234 GLY A O 1
ATOM 1864 N N . PHE A 1 235 ? 4.544 -11.905 -1.204 1.00 93.75 235 PHE A N 1
ATOM 1865 C CA . PHE A 1 235 ? 4.612 -10.619 -0.497 1.00 93.75 235 PHE A CA 1
ATOM 1866 C C . PHE A 1 235 ? 4.502 -10.711 1.033 1.00 93.75 235 PHE A C 1
ATOM 1868 O O . PHE A 1 235 ? 4.088 -9.762 1.688 1.00 93.75 235 PHE A O 1
ATOM 1875 N N . ARG A 1 236 ? 4.898 -11.831 1.648 1.00 92.69 236 ARG A N 1
ATOM 1876 C CA . ARG A 1 236 ? 4.879 -11.981 3.116 1.00 92.69 236 ARG A CA 1
ATOM 1877 C C . ARG A 1 236 ? 5.683 -10.892 3.848 1.00 92.69 236 ARG A C 1
ATOM 1879 O O . ARG A 1 236 ? 5.371 -10.546 4.982 1.00 92.69 236 ARG A O 1
ATOM 1886 N N . LEU A 1 237 ? 6.732 -10.378 3.210 1.00 94.44 237 LEU A N 1
ATOM 1887 C CA . LEU A 1 237 ? 7.499 -9.215 3.653 1.00 94.44 237 LEU A CA 1
ATOM 1888 C C . LEU A 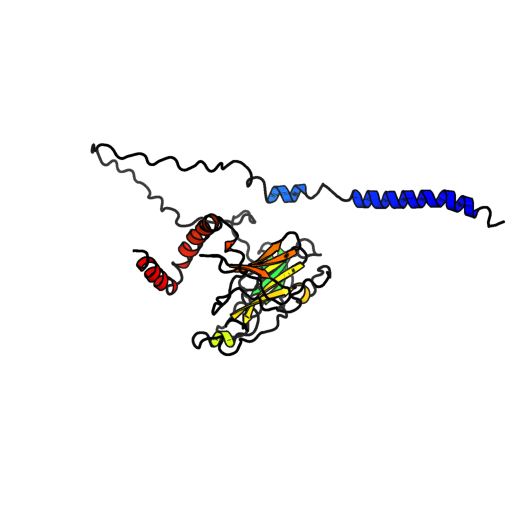1 237 ? 7.333 -8.090 2.631 1.00 94.44 237 LEU A C 1
ATOM 1890 O O . LEU A 1 237 ? 7.054 -8.369 1.463 1.00 94.44 237 LEU A O 1
ATOM 1894 N N . GLY A 1 238 ? 7.579 -6.849 3.059 1.00 96.38 238 GLY A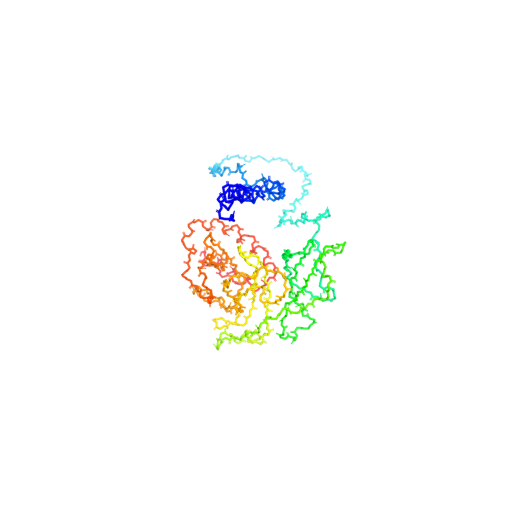 N 1
ATOM 1895 C CA . GLY A 1 238 ? 7.650 -5.682 2.180 1.00 96.38 238 GLY A CA 1
ATOM 1896 C C . GLY A 1 238 ? 8.550 -5.944 0.976 1.00 96.38 238 GLY A C 1
ATOM 1897 O O . GLY A 1 238 ? 9.776 -5.952 1.087 1.00 96.38 238 GLY A O 1
ATOM 1898 N N . THR A 1 239 ? 7.924 -6.188 -0.170 1.00 97.62 239 THR A N 1
ATOM 1899 C CA . THR A 1 239 ? 8.592 -6.572 -1.411 1.00 97.62 239 THR A CA 1
ATOM 1900 C C . THR A 1 239 ? 8.623 -5.368 -2.326 1.00 97.62 239 THR A C 1
ATOM 1902 O O . THR A 1 239 ? 7.578 -4.801 -2.640 1.00 97.62 239 THR A O 1
ATOM 1905 N N . GLU A 1 240 ? 9.824 -4.967 -2.732 1.00 97.75 240 GLU A N 1
ATOM 1906 C CA . GLU A 1 240 ? 10.010 -3.832 -3.627 1.00 97.75 240 GLU A CA 1
ATOM 1907 C C . GLU A 1 240 ? 9.450 -4.163 -5.006 1.00 97.75 240 GLU A C 1
ATOM 1909 O O . GLU A 1 240 ? 9.854 -5.139 -5.640 1.00 97.75 240 GLU A O 1
ATOM 1914 N N . LEU A 1 241 ? 8.514 -3.345 -5.466 1.00 97.69 241 LEU A N 1
ATOM 1915 C CA . LEU A 1 241 ? 7.890 -3.523 -6.759 1.00 97.69 241 LEU A CA 1
ATOM 1916 C C . LEU A 1 241 ? 8.798 -2.939 -7.846 1.00 97.69 241 LEU A C 1
ATOM 1918 O O . LEU A 1 241 ? 9.338 -1.840 -7.706 1.00 97.69 241 LEU A O 1
ATOM 1922 N N . GLN A 1 242 ? 8.934 -3.656 -8.959 1.00 96.81 242 GLN A N 1
ATOM 1923 C CA . GLN A 1 242 ? 9.679 -3.199 -10.128 1.00 96.81 242 GLN A CA 1
ATOM 1924 C C . GLN A 1 242 ? 8.769 -2.641 -11.222 1.00 96.81 242 GLN A C 1
ATOM 1926 O O . GLN A 1 242 ? 7.553 -2.831 -11.212 1.00 96.81 242 GLN A O 1
ATOM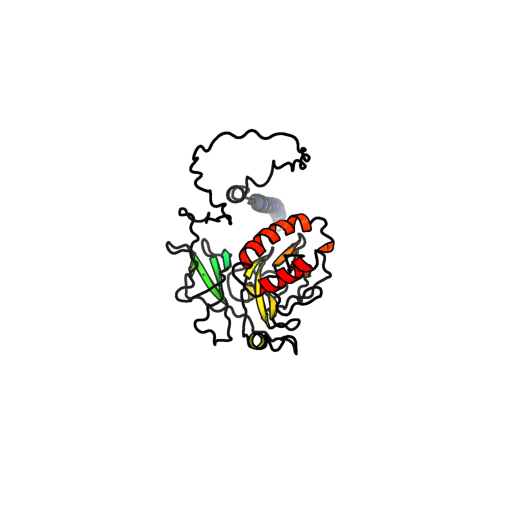 1931 N N . ARG A 1 243 ? 9.377 -1.953 -12.192 1.00 94.88 243 ARG A N 1
ATOM 1932 C CA . ARG A 1 243 ? 8.708 -1.467 -13.401 1.00 94.88 243 ARG A CA 1
ATOM 1933 C C . ARG A 1 243 ? 9.541 -1.752 -14.655 1.00 94.88 243 ARG A C 1
ATOM 1935 O O . ARG A 1 243 ? 10.771 -1.845 -14.560 1.00 94.88 243 ARG A O 1
ATOM 1942 N N . PRO A 1 244 ? 8.911 -1.829 -15.839 1.00 95.44 244 PRO A N 1
ATOM 1943 C CA . PRO A 1 244 ? 9.636 -1.684 -17.091 1.00 95.44 244 PRO A CA 1
ATOM 1944 C C . PRO A 1 244 ? 10.376 -0.331 -17.123 1.00 95.44 244 PRO A C 1
ATOM 1946 O O . PRO A 1 244 ? 9.829 0.675 -16.655 1.00 95.44 244 PRO A O 1
ATOM 1949 N N . PRO A 1 245 ? 11.605 -0.273 -17.670 1.00 91.25 245 PRO A N 1
ATOM 1950 C CA . PRO A 1 245 ? 12.317 0.987 -17.852 1.00 91.25 245 PRO A CA 1
ATOM 1951 C C . PRO A 1 245 ? 11.522 1.998 -18.702 1.00 91.25 245 PRO A C 1
ATOM 1953 O O . PRO A 1 245 ? 10.755 1.584 -19.573 1.00 91.25 245 PRO A O 1
ATOM 1956 N N . PRO A 1 246 ? 11.763 3.311 -18.531 1.00 92.56 246 PRO A N 1
ATOM 1957 C CA . PRO A 1 246 ? 12.741 3.918 -17.625 1.00 92.56 246 PRO A CA 1
ATOM 1958 C C . PRO A 1 246 ? 12.245 3.996 -16.176 1.00 92.56 246 PRO A C 1
ATOM 1960 O O . PRO A 1 246 ? 11.048 4.025 -15.928 1.00 92.56 246 PRO A O 1
ATOM 1963 N N . TRP A 1 247 ? 13.182 4.061 -15.231 1.00 91.44 247 TRP A N 1
ATOM 1964 C CA . TRP A 1 247 ? 12.881 4.345 -13.827 1.00 91.44 247 TRP A CA 1
ATOM 1965 C C . TRP A 1 247 ? 12.833 5.851 -13.578 1.00 91.44 247 TRP A C 1
ATOM 1967 O O . TRP A 1 247 ? 13.671 6.593 -14.098 1.00 91.44 247 TRP A O 1
ATOM 1977 N N . GLY A 1 248 ? 11.888 6.285 -12.752 1.00 89.56 248 GLY A N 1
ATOM 1978 C CA . GLY A 1 248 ? 11.884 7.605 -12.145 1.00 89.56 248 GLY A CA 1
ATOM 1979 C C . GLY A 1 248 ? 12.815 7.677 -10.934 1.00 89.56 248 GLY A C 1
ATOM 1980 O O . GLY A 1 248 ? 13.307 6.673 -10.416 1.00 89.56 248 GLY A O 1
ATOM 1981 N N . THR A 1 249 ? 13.055 8.894 -10.447 1.00 91.50 249 THR A N 1
ATOM 1982 C CA . THR A 1 249 ? 13.792 9.088 -9.189 1.00 91.50 249 THR A CA 1
ATOM 1983 C C . THR A 1 249 ? 12.914 8.769 -7.977 1.00 91.50 249 THR A C 1
ATOM 1985 O O . THR A 1 249 ? 13.400 8.218 -6.990 1.00 91.50 249 THR A O 1
ATOM 1988 N N . MET A 1 250 ? 11.624 9.102 -8.057 1.00 91.62 250 MET A N 1
ATOM 1989 C CA . MET A 1 250 ? 10.611 8.792 -7.052 1.00 91.62 250 MET A CA 1
ATOM 1990 C C . MET A 1 250 ? 9.459 8.055 -7.723 1.00 91.62 250 MET A C 1
ATOM 1992 O O . MET A 1 250 ? 8.786 8.615 -8.584 1.00 91.62 250 MET A O 1
ATOM 1996 N N . GLU A 1 251 ? 9.222 6.819 -7.309 1.00 93.38 251 GLU A N 1
ATOM 1997 C CA . GLU A 1 251 ? 8.108 6.017 -7.796 1.00 93.38 251 GLU A CA 1
ATOM 1998 C C . GLU A 1 251 ? 6.918 6.159 -6.847 1.00 93.38 251 GLU A C 1
ATOM 2000 O O . GLU A 1 251 ? 7.011 5.884 -5.642 1.00 93.38 251 GLU A O 1
ATOM 2005 N N . LYS A 1 252 ? 5.779 6.605 -7.381 1.00 87.56 252 LYS A N 1
ATOM 2006 C CA . LYS A 1 252 ? 4.567 6.826 -6.594 1.00 87.56 252 LYS A CA 1
ATOM 2007 C C . LYS A 1 252 ? 3.304 6.499 -7.384 1.00 87.56 252 LYS A C 1
ATOM 2009 O O . LYS A 1 252 ? 3.249 6.633 -8.601 1.00 87.56 252 LYS A O 1
ATOM 2014 N N . ASN A 1 253 ? 2.288 6.101 -6.615 1.00 84.56 253 ASN A N 1
ATOM 2015 C CA . ASN A 1 253 ? 0.926 5.762 -7.028 1.00 84.56 253 ASN A CA 1
ATOM 2016 C C . ASN A 1 253 ? 0.872 4.587 -8.005 1.00 84.56 253 ASN A C 1
ATOM 2018 O O . ASN A 1 253 ? 0.362 4.707 -9.114 1.00 84.56 253 ASN A O 1
ATOM 2022 N N . TRP A 1 254 ? 1.410 3.447 -7.576 1.00 91.06 254 TRP A N 1
ATOM 2023 C CA . TRP A 1 254 ? 1.270 2.198 -8.314 1.00 91.06 254 TRP A CA 1
ATOM 2024 C C . TRP A 1 254 ? 0.017 1.467 -7.843 1.00 91.06 254 TRP A C 1
ATOM 2026 O O . TRP A 1 254 ? -0.246 1.389 -6.641 1.00 91.06 254 TRP A O 1
ATOM 2036 N N . PHE A 1 255 ? -0.751 0.936 -8.791 1.00 92.50 255 PHE A N 1
ATOM 2037 C CA . PHE A 1 255 ? -2.026 0.283 -8.513 1.00 92.50 255 PHE A CA 1
ATOM 2038 C C . PHE A 1 255 ? -1.980 -1.176 -8.973 1.00 92.50 255 PHE A C 1
ATOM 2040 O O . PHE A 1 255 ? -1.790 -1.419 -10.169 1.00 92.50 255 PHE A O 1
ATOM 2047 N N . PRO A 1 256 ? -2.127 -2.147 -8.057 1.00 94.38 256 PRO A N 1
ATOM 2048 C CA . PRO A 1 256 ? -2.204 -3.549 -8.421 1.00 94.38 256 PRO A CA 1
ATOM 2049 C C . PRO A 1 256 ? -3.605 -3.936 -8.912 1.00 94.38 256 PRO A C 1
ATOM 2051 O O . PRO A 1 256 ? -4.620 -3.464 -8.403 1.00 94.38 256 PRO A O 1
ATOM 2054 N N . PHE A 1 257 ? -3.636 -4.828 -9.895 1.00 93.31 257 PHE A N 1
ATOM 2055 C CA . PHE A 1 257 ? -4.822 -5.429 -10.496 1.00 93.31 257 PHE A CA 1
ATOM 2056 C C . PHE A 1 257 ? -4.637 -6.939 -10.579 1.00 93.31 257 PHE A C 1
ATOM 2058 O O . PHE A 1 257 ? -3.509 -7.424 -10.639 1.00 93.31 257 PHE A O 1
ATOM 2065 N N . TRP A 1 258 ? -5.742 -7.672 -10.628 1.00 93.88 258 TRP A N 1
ATOM 2066 C CA . TRP A 1 258 ? -5.737 -9.117 -10.813 1.00 93.88 258 TRP A CA 1
ATOM 2067 C C . TRP A 1 258 ? -6.544 -9.479 -12.049 1.00 93.88 258 TRP A C 1
ATOM 2069 O O . TRP A 1 258 ? -7.578 -8.861 -12.309 1.00 93.88 258 TRP A O 1
ATOM 2079 N N . ASP A 1 259 ? -6.071 -10.473 -12.793 1.00 93.44 259 ASP A N 1
ATOM 2080 C CA . ASP A 1 259 ? -6.896 -11.153 -13.788 1.00 93.44 259 ASP A CA 1
ATOM 2081 C C . ASP A 1 259 ? -7.750 -12.263 -13.145 1.00 93.44 259 ASP A C 1
ATOM 2083 O O . ASP A 1 259 ? -7.709 -12.496 -11.932 1.00 93.44 259 ASP A O 1
ATOM 2087 N N . GLU A 1 260 ? -8.546 -12.944 -13.969 1.00 93.25 260 GLU A N 1
ATOM 2088 C CA . GLU A 1 260 ? -9.441 -14.025 -13.535 1.00 93.25 260 GLU A CA 1
ATOM 2089 C C . GLU A 1 260 ? -8.684 -15.248 -12.984 1.00 93.25 260 GLU A C 1
ATOM 2091 O O . GLU A 1 260 ? -9.207 -15.961 -12.127 1.00 93.25 260 GLU A O 1
ATOM 2096 N N . ASP A 1 261 ? -7.433 -15.453 -13.408 1.00 92.06 261 ASP A N 1
ATOM 2097 C CA . ASP A 1 261 ? -6.555 -16.522 -12.920 1.00 92.06 261 ASP A CA 1
ATOM 2098 C C . ASP A 1 261 ? -5.830 -16.132 -11.614 1.00 92.06 261 ASP A C 1
ATOM 2100 O O . ASP A 1 261 ? -5.139 -16.946 -10.989 1.00 92.06 261 ASP A O 1
ATOM 2104 N N . GLY A 1 262 ? -6.004 -14.886 -11.161 1.00 90.00 262 GLY A N 1
ATOM 2105 C CA . GLY A 1 262 ? -5.369 -14.329 -9.974 1.00 90.00 262 GLY A CA 1
ATOM 2106 C C . GLY A 1 262 ? -3.919 -13.896 -10.190 1.00 90.00 262 GLY A C 1
ATOM 2107 O O . GLY A 1 262 ? -3.209 -13.677 -9.205 1.00 90.00 262 GLY A O 1
ATOM 2108 N N . ALA A 1 263 ? -3.458 -13.766 -11.436 1.00 93.44 263 ALA A N 1
ATOM 2109 C CA . ALA A 1 263 ? -2.168 -13.159 -11.722 1.00 93.44 263 ALA A CA 1
ATOM 2110 C C . ALA A 1 263 ? -2.225 -11.652 -11.460 1.00 93.44 263 ALA A C 1
ATOM 2112 O O . ALA A 1 263 ? -3.204 -10.983 -11.788 1.00 93.44 263 ALA A O 1
ATOM 2113 N N . VAL A 1 264 ? -1.157 -11.121 -10.866 1.00 95.31 264 VAL A N 1
ATOM 2114 C CA . VAL A 1 264 ? -1.086 -9.715 -10.466 1.00 95.31 264 VAL A CA 1
ATOM 2115 C C . VAL A 1 264 ? -0.468 -8.884 -11.583 1.00 95.31 264 VAL A C 1
ATOM 2117 O O . VAL A 1 264 ? 0.493 -9.299 -12.230 1.00 95.31 264 VAL A O 1
ATOM 2120 N N . TYR A 1 265 ? -0.994 -7.686 -11.784 1.00 96.38 265 TYR A N 1
ATOM 2121 C CA . TYR A 1 265 ? -0.497 -6.683 -12.712 1.00 96.38 265 TYR A CA 1
ATOM 2122 C C . TYR A 1 265 ? -0.349 -5.358 -11.983 1.00 96.38 265 TYR A C 1
ATOM 2124 O O . TYR A 1 265 ? -1.136 -5.050 -11.097 1.00 96.38 265 TYR A O 1
ATOM 2132 N N . LEU A 1 266 ? 0.636 -4.558 -12.367 1.00 96.00 266 LEU A N 1
ATOM 2133 C CA . LEU A 1 266 ? 0.815 -3.207 -11.861 1.00 96.00 266 LEU A CA 1
ATOM 2134 C C . LEU A 1 266 ? 0.514 -2.201 -12.955 1.00 96.00 266 LEU A C 1
ATOM 2136 O O . LEU A 1 266 ? 0.999 -2.324 -14.077 1.00 96.00 266 LEU A O 1
ATOM 2140 N N . HIS A 1 267 ? -0.252 -1.186 -12.587 1.00 93.12 267 HIS A N 1
ATOM 2141 C CA . HIS A 1 267 ? -0.478 0.011 -13.374 1.00 93.12 267 HIS A CA 1
ATOM 2142 C C . HIS A 1 267 ? 0.349 1.152 -12.772 1.00 93.12 267 HIS A C 1
ATOM 2144 O O . HIS A 1 267 ? 0.193 1.476 -11.590 1.00 93.12 267 HIS A O 1
ATOM 2150 N N . GLN A 1 268 ? 1.219 1.749 -13.584 1.00 91.44 268 GLN A N 1
ATOM 2151 C CA . GLN A 1 268 ? 2.006 2.940 -13.255 1.00 91.44 268 GLN A CA 1
ATOM 2152 C C . GLN A 1 268 ? 1.746 4.060 -14.275 1.00 91.44 268 GLN A C 1
ATOM 2154 O O . GLN A 1 268 ? 1.175 3.813 -15.337 1.00 91.44 268 GLN A O 1
ATOM 2159 N N . ASP A 1 269 ? 2.178 5.285 -13.962 1.00 86.06 269 ASP A N 1
ATOM 2160 C CA . ASP A 1 269 ? 2.189 6.432 -14.886 1.00 86.06 269 ASP A CA 1
ATOM 2161 C C . ASP A 1 269 ? 0.853 6.682 -15.608 1.00 86.06 269 ASP A C 1
ATOM 2163 O O . ASP A 1 269 ? 0.829 6.956 -16.803 1.00 86.06 269 ASP A O 1
ATOM 2167 N N . VAL A 1 270 ? -0.273 6.570 -14.888 1.00 78.12 270 VAL A N 1
ATOM 2168 C CA . VAL A 1 270 ? -1.645 6.585 -15.449 1.00 78.12 270 VAL A CA 1
ATOM 2169 C C . VAL A 1 270 ? -1.850 7.657 -16.533 1.00 78.12 270 VAL A C 1
ATOM 2171 O O . VAL A 1 270 ? -2.530 7.411 -17.529 1.00 78.12 270 VAL A O 1
ATOM 2174 N N . ALA A 1 271 ? -1.232 8.829 -16.363 1.00 75.25 271 ALA A N 1
ATOM 2175 C CA . ALA A 1 271 ? -1.178 9.889 -17.358 1.00 75.25 271 ALA A CA 1
ATOM 2176 C C . ALA A 1 271 ? 0.266 10.407 -17.536 1.00 75.25 271 ALA A C 1
ATOM 2178 O O . ALA A 1 271 ? 1.008 10.464 -16.555 1.00 75.25 271 ALA A O 1
ATOM 2179 N N . PRO A 1 272 ? 0.663 10.838 -18.752 1.00 73.50 272 PRO A N 1
ATOM 2180 C CA . PRO A 1 272 ? -0.124 10.850 -19.993 1.00 73.50 272 PRO A CA 1
ATOM 2181 C C . PRO A 1 272 ? -0.177 9.492 -20.708 1.00 73.50 272 PRO A C 1
ATOM 2183 O O . PRO A 1 272 ? -1.063 9.272 -21.530 1.00 73.50 272 PRO A O 1
ATOM 2186 N N . LYS A 1 273 ? 0.751 8.582 -20.398 1.00 81.19 273 LYS A N 1
ATOM 2187 C CA . LYS A 1 273 ? 0.805 7.241 -20.974 1.00 81.19 273 LYS A CA 1
ATOM 2188 C C . LYS A 1 273 ? 1.086 6.238 -19.872 1.00 81.19 273 LYS A C 1
ATOM 2190 O O . LYS A 1 273 ? 2.201 6.187 -19.360 1.00 81.19 273 LYS A O 1
ATOM 2195 N N . ARG A 1 274 ? 0.075 5.427 -19.570 1.00 88.06 274 ARG A N 1
ATOM 2196 C CA . ARG A 1 274 ? 0.202 4.370 -18.579 1.00 88.06 274 ARG A CA 1
ATOM 2197 C C . ARG A 1 274 ? 1.250 3.337 -18.957 1.00 88.06 274 ARG A C 1
ATOM 2199 O O . ARG A 1 274 ? 1.426 3.018 -20.132 1.00 88.06 274 ARG A O 1
ATOM 2206 N N . VAL A 1 275 ? 1.844 2.759 -17.926 1.00 92.06 275 VAL A N 1
ATOM 2207 C CA . VAL A 1 275 ? 2.627 1.529 -17.990 1.00 92.06 275 VAL A CA 1
ATOM 2208 C C . VAL A 1 275 ? 1.827 0.439 -17.294 1.00 92.06 275 VAL A C 1
ATOM 2210 O O . VAL A 1 275 ? 1.217 0.671 -16.247 1.00 92.06 275 VAL A O 1
ATOM 2213 N N . PHE A 1 276 ? 1.776 -0.742 -17.902 1.00 94.12 276 PHE A N 1
ATOM 2214 C CA . PHE A 1 276 ? 1.017 -1.862 -17.364 1.00 94.12 276 PHE A CA 1
ATOM 2215 C C . PHE A 1 276 ? 1.784 -3.160 -17.532 1.00 94.12 276 PHE A C 1
ATOM 2217 O O . PHE A 1 276 ? 1.964 -3.630 -18.648 1.00 94.12 276 PHE A O 1
ATOM 2224 N N . ALA A 1 277 ? 2.229 -3.761 -16.435 1.00 96.62 277 ALA A N 1
ATOM 2225 C CA . ALA A 1 277 ? 3.090 -4.936 -16.490 1.00 96.62 277 ALA A CA 1
ATOM 2226 C C . ALA A 1 277 ? 2.633 -6.016 -15.513 1.00 96.62 277 ALA A C 1
ATOM 2228 O O . ALA A 1 277 ? 2.167 -5.725 -14.413 1.00 96.62 277 ALA A O 1
ATOM 2229 N N . LYS A 1 278 ? 2.798 -7.280 -15.908 1.00 97.38 278 LYS A N 1
ATOM 2230 C CA . LYS A 1 278 ? 2.577 -8.422 -15.014 1.00 97.38 278 LYS A CA 1
ATOM 2231 C C . LYS A 1 278 ? 3.610 -8.404 -13.886 1.00 97.38 278 LYS A C 1
ATOM 2233 O O . LYS A 1 278 ? 4.796 -8.253 -14.172 1.00 97.38 278 LYS A O 1
ATOM 2238 N N . LEU A 1 279 ? 3.162 -8.594 -12.650 1.00 97.12 279 LEU A N 1
ATOM 2239 C CA . LEU A 1 279 ? 3.966 -8.639 -11.432 1.00 97.12 279 LEU A CA 1
ATOM 2240 C C . LEU A 1 279 ? 4.147 -10.083 -10.956 1.00 97.12 279 LEU A C 1
ATOM 2242 O O . LEU A 1 279 ? 3.184 -10.839 -10.818 1.00 97.12 279 LEU A O 1
ATOM 2246 N N . ASN A 1 280 ? 5.391 -10.445 -10.665 1.00 95.75 280 ASN A N 1
ATOM 2247 C CA . ASN A 1 280 ? 5.747 -11.700 -10.020 1.00 95.75 280 ASN A CA 1
ATOM 2248 C C . ASN A 1 280 ? 5.815 -11.525 -8.494 1.00 95.75 280 ASN A C 1
ATOM 2250 O O . ASN A 1 280 ? 6.007 -10.424 -7.979 1.00 95.75 280 ASN A O 1
ATOM 2254 N N . ALA A 1 281 ? 5.711 -12.634 -7.760 1.00 92.50 281 ALA A N 1
ATOM 2255 C CA . ALA A 1 281 ? 5.715 -12.638 -6.293 1.00 92.50 281 ALA A CA 1
ATOM 2256 C C . ALA A 1 281 ? 7.024 -12.123 -5.655 1.00 92.50 281 ALA A C 1
ATOM 2258 O O . ALA A 1 281 ? 7.038 -11.798 -4.471 1.00 92.50 281 ALA A O 1
ATOM 2259 N N . ASP A 1 282 ? 8.116 -12.051 -6.421 1.00 94.56 282 ASP A N 1
ATOM 2260 C CA . ASP A 1 282 ? 9.415 -11.514 -5.994 1.00 94.56 282 ASP A CA 1
ATOM 2261 C C . ASP A 1 282 ? 9.571 -10.004 -6.259 1.00 94.56 282 ASP A C 1
ATOM 2263 O O . ASP A 1 282 ? 10.645 -9.445 -6.036 1.00 94.56 282 ASP A O 1
ATOM 2267 N N . GLY A 1 283 ? 8.518 -9.343 -6.752 1.00 96.12 283 GLY A N 1
ATOM 2268 C CA . GLY A 1 283 ? 8.529 -7.923 -7.097 1.00 96.12 283 GLY A CA 1
ATOM 2269 C C . GLY A 1 283 ? 8.977 -7.627 -8.528 1.00 96.12 283 GLY A C 1
ATOM 2270 O O . GLY A 1 283 ? 8.798 -6.502 -8.994 1.00 96.12 283 GLY A O 1
ATOM 2271 N N . SER A 1 284 ? 9.536 -8.604 -9.253 1.00 97.31 284 SER A N 1
ATOM 2272 C CA . SER A 1 284 ? 9.933 -8.419 -10.652 1.00 97.31 284 SER A CA 1
ATOM 2273 C C . SER A 1 284 ? 8.720 -8.291 -11.573 1.00 97.31 284 SER A C 1
ATOM 2275 O O . SER A 1 284 ? 7.637 -8.803 -11.282 1.00 97.31 284 SER A O 1
ATOM 2277 N N . VAL A 1 285 ? 8.903 -7.620 -12.711 1.00 97.31 285 VAL A N 1
ATOM 2278 C CA . VAL A 1 285 ? 7.832 -7.410 -13.691 1.00 97.31 285 VAL A CA 1
ATOM 2279 C C . VAL A 1 285 ? 8.210 -7.872 -15.090 1.00 97.31 285 VAL A C 1
ATOM 2281 O O . VAL A 1 285 ? 9.381 -7.904 -15.468 1.00 97.31 285 VAL A O 1
ATOM 2284 N N . GLY A 1 286 ? 7.184 -8.231 -15.860 1.00 96.38 286 GLY A N 1
ATOM 2285 C CA . GLY A 1 286 ? 7.292 -8.505 -17.290 1.00 96.38 286 GLY A CA 1
ATOM 2286 C C . GLY A 1 286 ? 7.432 -7.236 -18.148 1.00 96.38 286 GLY A C 1
ATOM 2287 O O . GLY A 1 286 ? 7.595 -6.136 -17.619 1.00 96.38 286 GLY A O 1
ATOM 2288 N N . PRO A 1 287 ? 7.362 -7.372 -19.486 1.00 96.50 287 PRO A N 1
ATOM 2289 C CA . PRO A 1 287 ? 7.351 -6.225 -20.391 1.00 96.50 287 PRO A CA 1
ATOM 2290 C C . PRO A 1 287 ? 6.108 -5.348 -20.184 1.00 96.50 287 PRO A C 1
ATOM 2292 O O . PRO A 1 287 ? 5.088 -5.813 -19.674 1.00 96.50 287 PRO A O 1
ATOM 2295 N N . ASP A 1 288 ? 6.191 -4.093 -20.633 1.00 95.62 288 ASP A N 1
ATOM 2296 C CA . ASP A 1 288 ? 5.033 -3.202 -20.688 1.00 95.62 288 ASP A CA 1
ATOM 2297 C C . ASP A 1 288 ? 4.014 -3.711 -21.719 1.00 95.62 288 ASP A C 1
ATOM 2299 O O . ASP A 1 288 ? 4.310 -3.862 -22.906 1.00 95.62 288 ASP A O 1
ATOM 2303 N N . LEU A 1 289 ? 2.810 -3.990 -21.236 1.00 94.56 289 LEU A N 1
ATOM 2304 C CA . LEU A 1 289 ? 1.666 -4.482 -21.989 1.00 94.56 289 LEU A CA 1
ATOM 2305 C C . LEU A 1 289 ? 0.706 -3.353 -22.375 1.00 94.56 289 LEU A C 1
ATOM 2307 O O . LEU A 1 289 ? -0.184 -3.594 -23.188 1.00 94.56 289 LEU A O 1
ATOM 2311 N N . ALA A 1 290 ? 0.864 -2.137 -21.834 1.00 91.44 290 ALA A N 1
ATOM 2312 C CA . ALA A 1 290 ? -0.005 -1.007 -22.167 1.00 91.44 290 ALA A CA 1
ATOM 2313 C C . ALA A 1 290 ? -0.113 -0.746 -23.686 1.00 91.44 290 ALA A C 1
ATOM 2315 O O . ALA A 1 290 ? -1.229 -0.542 -24.159 1.00 91.44 290 ALA A O 1
ATOM 2316 N N . PRO A 1 291 ? 0.961 -0.856 -24.502 1.00 90.69 291 PRO A N 1
ATOM 2317 C CA . PRO A 1 291 ? 0.862 -0.670 -25.953 1.00 90.69 291 PRO A CA 1
ATOM 2318 C C . PRO A 1 291 ? -0.036 -1.680 -26.686 1.00 90.69 291 PRO A C 1
ATOM 2320 O O . PRO A 1 291 ? -0.379 -1.454 -27.843 1.00 90.69 291 PRO A O 1
ATOM 2323 N N . LEU A 1 292 ? -0.391 -2.804 -26.054 1.00 89.69 292 LEU A N 1
ATOM 2324 C CA . LEU A 1 292 ? -1.281 -3.811 -26.642 1.00 89.69 292 LEU A CA 1
ATOM 2325 C C . LEU A 1 292 ? -2.764 -3.424 -26.522 1.00 89.69 292 LEU A C 1
ATOM 2327 O O . LEU A 1 292 ? -3.607 -4.012 -27.199 1.00 89.69 292 LEU A O 1
ATOM 2331 N N . ALA A 1 293 ? -3.095 -2.449 -25.673 1.00 85.50 293 ALA A N 1
ATOM 2332 C CA . ALA A 1 293 ? -4.457 -1.988 -25.444 1.00 85.50 293 ALA A CA 1
ATOM 2333 C C . ALA A 1 293 ? -4.822 -0.858 -26.422 1.00 85.50 293 ALA A C 1
ATOM 2335 O O . ALA A 1 293 ? -4.707 0.331 -26.127 1.00 85.50 293 ALA A O 1
ATOM 2336 N N . ALA A 1 294 ? -5.261 -1.243 -27.622 1.00 79.00 294 ALA A N 1
ATOM 2337 C CA . ALA A 1 294 ? -5.710 -0.290 -28.632 1.00 79.00 294 ALA A CA 1
ATOM 2338 C C . ALA A 1 294 ? -6.908 0.541 -28.127 1.00 79.00 294 ALA A C 1
ATOM 2340 O O . ALA A 1 294 ? -7.922 -0.021 -27.713 1.00 79.00 294 ALA A O 1
ATOM 2341 N N . GLY A 1 295 ? -6.812 1.873 -28.215 1.00 76.56 295 GLY A N 1
ATOM 2342 C CA . GLY A 1 295 ? -7.889 2.798 -27.844 1.00 76.56 295 GLY A CA 1
ATOM 2343 C C . GLY A 1 295 ? -7.822 3.334 -26.413 1.00 76.56 295 GLY A C 1
ATOM 2344 O O . GLY A 1 295 ? -8.659 4.163 -26.048 1.00 76.56 295 GLY A O 1
ATOM 2345 N N . ASP A 1 296 ? -6.819 2.931 -25.627 1.00 78.31 296 ASP A N 1
ATOM 2346 C CA . ASP A 1 296 ? -6.551 3.483 -24.295 1.00 78.31 296 ASP A CA 1
ATOM 2347 C C . ASP A 1 296 ? -6.454 5.010 -24.297 1.00 78.31 296 ASP A C 1
ATOM 2349 O O . ASP A 1 296 ? -6.903 5.658 -23.348 1.00 78.31 296 ASP A O 1
ATOM 2353 N N . GLU A 1 297 ? -5.916 5.605 -25.368 1.00 76.25 297 GLU A N 1
ATOM 2354 C CA . GLU A 1 297 ? -5.771 7.055 -25.462 1.00 76.25 297 GLU A CA 1
ATOM 2355 C C . GLU A 1 297 ? -7.126 7.760 -25.306 1.00 76.25 297 GLU A C 1
ATOM 2357 O O . GLU A 1 297 ? -7.224 8.766 -24.604 1.00 76.25 297 GLU A O 1
ATOM 2362 N N . ALA A 1 298 ? -8.200 7.206 -25.879 1.00 75.25 298 ALA A N 1
ATOM 2363 C CA . ALA A 1 298 ? -9.536 7.788 -25.779 1.00 75.25 298 ALA A CA 1
ATOM 2364 C C . ALA A 1 298 ? -10.060 7.807 -24.332 1.00 75.25 298 ALA A C 1
ATOM 2366 O O . ALA A 1 298 ? -10.697 8.779 -23.918 1.00 75.25 298 ALA A O 1
ATOM 2367 N N . CYS A 1 299 ? -9.766 6.768 -23.546 1.00 72.19 299 CYS A N 1
ATOM 2368 C CA . CYS A 1 299 ? -10.152 6.684 -22.138 1.00 72.19 299 CYS A CA 1
ATOM 2369 C C . CYS A 1 299 ? -9.292 7.597 -21.249 1.00 72.19 299 CYS A C 1
ATOM 2371 O O . CYS A 1 299 ? -9.815 8.279 -20.364 1.00 72.19 299 CYS A O 1
ATOM 2373 N N . LEU A 1 300 ? -7.981 7.651 -21.497 1.00 72.88 300 LEU A N 1
ATOM 2374 C CA . LEU A 1 300 ? -7.026 8.388 -20.664 1.00 72.88 300 LEU A CA 1
ATOM 2375 C C . LEU A 1 300 ? -7.059 9.909 -20.902 1.00 72.88 300 LEU A C 1
ATOM 2377 O O . LEU A 1 300 ? -6.802 10.678 -19.972 1.00 72.88 300 LEU A O 1
ATOM 2381 N N . ILE A 1 301 ? -7.473 10.375 -22.088 1.00 66.19 301 ILE A N 1
ATOM 2382 C CA . ILE A 1 301 ? -7.649 11.812 -22.385 1.00 66.19 301 ILE A CA 1
ATOM 2383 C C . ILE A 1 301 ? -8.607 12.495 -21.390 1.00 66.19 301 ILE A C 1
ATOM 2385 O O . ILE A 1 301 ? -8.380 13.645 -20.997 1.00 66.19 301 ILE A O 1
ATOM 2389 N N . PHE A 1 302 ? -9.667 11.809 -20.950 1.00 58.03 302 PHE A N 1
ATOM 2390 C CA . PHE A 1 302 ? -10.606 12.361 -19.967 1.00 58.03 302 PHE A CA 1
ATOM 2391 C C . PHE A 1 302 ? -9.982 12.500 -18.573 1.00 58.03 302 PHE A C 1
ATOM 2393 O O . PHE A 1 302 ? -10.230 13.498 -17.892 1.00 58.03 302 PHE A O 1
ATOM 2400 N N . GLN A 1 303 ? -9.117 11.568 -18.165 1.00 55.69 303 GLN A N 1
ATOM 2401 C CA . GLN A 1 303 ? -8.388 11.693 -16.901 1.00 55.69 303 GLN A CA 1
ATOM 2402 C C . GLN A 1 303 ? -7.383 12.850 -16.944 1.00 55.69 303 GLN A C 1
ATOM 2404 O O . GLN A 1 303 ? -7.350 13.667 -16.024 1.00 55.69 303 GLN A O 1
ATOM 2409 N N . HIS A 1 304 ? -6.643 13.001 -18.048 1.00 51.41 304 HIS A N 1
ATOM 2410 C CA . HIS A 1 304 ? -5.639 14.057 -18.209 1.00 51.41 304 HIS A CA 1
ATOM 2411 C C . HIS A 1 304 ? -6.233 15.474 -18.105 1.00 51.41 304 HIS A C 1
ATOM 2413 O O . HIS A 1 304 ? -5.683 16.339 -17.420 1.00 51.41 304 HIS A O 1
ATOM 2419 N N . LYS A 1 305 ? -7.398 15.722 -18.727 1.00 44.97 305 LYS A N 1
ATOM 2420 C CA . LYS A 1 305 ? -8.092 17.027 -18.654 1.00 44.97 305 LYS A CA 1
ATOM 2421 C C . LYS A 1 305 ? -8.577 17.379 -17.246 1.00 44.97 305 LYS A C 1
ATOM 2423 O O . LYS A 1 305 ? -8.738 18.560 -16.939 1.00 44.97 305 LYS A O 1
ATOM 2428 N N . THR A 1 306 ? -8.811 16.372 -16.410 1.00 48.06 306 THR A N 1
ATOM 2429 C CA . THR A 1 306 ? -9.340 16.538 -15.053 1.00 48.06 306 THR A CA 1
ATOM 2430 C C . THR A 1 306 ? -8.222 16.602 -14.012 1.00 48.06 306 THR A C 1
ATOM 2432 O O . THR A 1 306 ? -8.372 17.293 -13.020 1.00 48.06 306 THR A O 1
ATOM 2435 N N . PHE A 1 307 ? -7.077 15.955 -14.233 1.00 44.44 307 PHE A N 1
ATOM 2436 C CA . PHE A 1 307 ? -5.955 15.969 -13.287 1.00 44.44 307 PHE A CA 1
ATOM 2437 C C . PHE A 1 307 ? -5.142 17.278 -13.354 1.00 44.44 307 PHE A C 1
ATOM 2439 O O . PHE A 1 307 ? -4.982 17.974 -12.348 1.00 44.44 307 PHE A O 1
ATOM 2446 N N . TYR A 1 308 ? -4.714 17.689 -14.555 1.00 42.72 308 TYR A N 1
ATOM 2447 C CA . TYR A 1 308 ? -3.823 18.848 -14.722 1.00 42.72 308 TYR A CA 1
ATOM 2448 C C . TYR A 1 308 ? -4.513 20.204 -14.565 1.00 42.72 308 TYR A C 1
ATOM 2450 O O . TYR A 1 308 ? -3.880 21.158 -14.123 1.00 42.72 308 TYR A O 1
ATOM 2458 N N . ARG A 1 309 ? -5.823 20.296 -14.840 1.00 38.31 309 ARG A N 1
ATOM 2459 C CA . ARG A 1 309 ? -6.592 21.526 -14.584 1.00 38.31 309 ARG A CA 1
ATOM 2460 C C . ARG A 1 309 ? -6.635 21.891 -13.094 1.00 38.31 309 ARG A C 1
ATOM 2462 O O . ARG A 1 309 ? -6.796 23.062 -12.779 1.00 38.31 309 ARG A O 1
ATOM 2469 N N . PHE A 1 310 ? -6.490 20.910 -12.201 1.00 39.19 310 PHE A N 1
ATOM 2470 C CA . PHE A 1 310 ? -6.544 21.118 -10.752 1.00 39.19 310 PHE A CA 1
ATOM 2471 C C . PHE A 1 310 ? -5.154 21.257 -10.108 1.00 39.19 310 PHE A C 1
ATOM 2473 O O . PHE A 1 310 ? -5.028 21.963 -9.113 1.00 39.19 310 PHE A O 1
ATOM 2480 N N . HIS A 1 311 ? -4.105 20.632 -10.661 1.00 39.91 311 HIS A N 1
ATOM 2481 C CA . HIS A 1 311 ? -2.752 20.691 -10.079 1.00 39.91 311 HIS A CA 1
ATOM 2482 C C . HIS A 1 311 ? -1.937 21.920 -10.523 1.00 39.91 311 HIS A C 1
ATOM 2484 O O . HIS A 1 311 ? -1.149 22.441 -9.735 1.00 39.91 311 HIS A O 1
ATOM 2490 N N . SER A 1 312 ? -2.193 22.487 -11.713 1.00 37.97 312 SER A N 1
ATOM 2491 C CA . SER A 1 312 ? -1.493 23.701 -12.178 1.00 37.97 312 SER A CA 1
ATOM 2492 C C . SER A 1 312 ? -1.795 24.968 -11.360 1.00 37.97 312 SER A C 1
ATOM 2494 O O . SER A 1 312 ? -1.143 25.995 -11.544 1.00 37.97 312 SER A O 1
ATOM 2496 N N . GLU A 1 313 ? -2.816 24.927 -10.498 1.00 41.84 313 GLU A N 1
ATOM 2497 C CA . GLU A 1 313 ? -3.172 26.022 -9.587 1.00 41.84 313 GLU A CA 1
ATOM 2498 C C . GLU A 1 313 ? -2.404 25.964 -8.253 1.00 41.84 313 GLU A C 1
ATOM 2500 O O . GLU A 1 313 ? -2.332 26.980 -7.563 1.00 41.84 313 GLU A O 1
ATOM 2505 N N . TYR A 1 314 ? -1.782 24.824 -7.914 1.00 37.66 314 TYR A N 1
ATOM 2506 C CA . TYR A 1 314 ? -1.144 24.598 -6.610 1.00 37.66 314 TYR A CA 1
ATOM 2507 C C . TYR A 1 314 ? 0.378 24.393 -6.642 1.00 37.66 314 TYR A C 1
ATOM 2509 O O . TYR A 1 314 ? 1.001 24.566 -5.596 1.00 37.66 314 TYR A O 1
ATOM 2517 N N . ASP A 1 315 ? 0.994 24.103 -7.796 1.00 39.41 315 ASP A N 1
ATOM 2518 C CA . ASP A 1 315 ? 2.448 23.891 -7.876 1.00 39.41 315 ASP A CA 1
ATOM 2519 C C . ASP A 1 315 ? 3.131 24.761 -8.961 1.00 39.41 315 ASP A C 1
ATOM 2521 O O . ASP A 1 315 ? 2.986 24.512 -10.164 1.00 39.41 315 ASP A O 1
ATOM 2525 N N . PRO A 1 316 ? 3.881 25.819 -8.587 1.00 37.19 316 PRO A N 1
ATOM 2526 C CA . PRO A 1 316 ? 4.543 26.701 -9.547 1.00 37.19 316 PRO A CA 1
ATOM 2527 C C . PRO A 1 316 ? 5.721 26.046 -10.293 1.00 37.19 316 PRO A C 1
ATOM 2529 O O . PRO A 1 316 ? 6.166 26.613 -11.292 1.00 37.19 316 PRO A O 1
ATOM 2532 N N . VAL A 1 317 ? 6.213 24.874 -9.866 1.00 42.53 317 VAL A N 1
ATOM 2533 C CA . VAL A 1 317 ? 7.346 24.178 -10.512 1.00 42.53 317 VAL A CA 1
ATOM 2534 C C . VAL A 1 317 ? 6.909 23.378 -11.748 1.00 42.53 317 VAL A C 1
ATOM 2536 O O . VAL A 1 317 ? 7.644 23.308 -12.736 1.00 42.53 317 VAL A O 1
ATOM 2539 N N . GLU A 1 318 ? 5.685 22.842 -11.770 1.00 41.25 318 GLU A N 1
ATOM 2540 C CA . GLU A 1 318 ? 5.138 22.159 -12.957 1.00 41.25 318 GLU A CA 1
ATOM 2541 C C . GLU A 1 318 ? 4.767 23.131 -14.086 1.00 41.25 318 GLU A C 1
ATOM 2543 O O . GLU A 1 318 ? 4.823 22.780 -15.268 1.00 41.25 318 GLU A O 1
ATOM 2548 N N . LYS A 1 319 ? 4.464 24.388 -13.742 1.00 37.84 319 LYS A N 1
ATOM 2549 C CA . LYS A 1 319 ? 4.098 25.434 -14.705 1.00 37.84 319 LYS A CA 1
ATOM 2550 C C . LYS A 1 319 ? 5.214 25.714 -15.718 1.00 37.84 319 LYS A C 1
ATOM 2552 O O . LYS A 1 319 ? 4.942 25.933 -16.894 1.00 37.84 319 LYS A O 1
ATOM 2557 N N . THR A 1 320 ? 6.471 25.631 -15.283 1.00 41.50 320 THR A N 1
ATOM 2558 C CA . THR A 1 320 ? 7.649 25.843 -16.137 1.00 41.50 320 THR A CA 1
ATOM 2559 C C . THR A 1 320 ? 7.863 24.761 -17.197 1.00 41.50 320 THR A C 1
ATOM 2561 O O . THR A 1 320 ? 8.411 25.070 -18.252 1.00 41.50 320 THR A O 1
ATOM 2564 N N . ASN A 1 321 ? 7.400 23.527 -16.967 1.00 39.78 321 ASN A N 1
ATOM 2565 C CA . ASN A 1 321 ? 7.490 22.457 -17.967 1.00 39.78 321 ASN A CA 1
ATOM 2566 C C . ASN A 1 321 ? 6.358 22.554 -19.004 1.00 39.78 321 ASN A C 1
ATOM 2568 O O . ASN A 1 321 ? 6.575 22.284 -20.179 1.00 39.78 321 ASN A O 1
ATOM 2572 N N . LEU A 1 322 ? 5.162 23.014 -18.629 1.00 43.00 322 LEU A N 1
ATOM 2573 C CA . LEU A 1 322 ? 4.065 23.229 -19.588 1.00 43.00 322 LEU A CA 1
ATOM 2574 C C . LEU A 1 322 ? 4.415 24.259 -20.678 1.00 43.00 322 LEU A C 1
ATOM 2576 O O . LEU A 1 322 ? 4.106 24.046 -21.851 1.00 43.00 322 LEU A O 1
ATOM 2580 N N . ASP A 1 323 ? 5.135 25.322 -20.313 1.00 37.69 323 ASP A N 1
ATOM 2581 C CA . ASP A 1 323 ? 5.593 26.345 -21.260 1.00 37.69 323 ASP A CA 1
ATOM 2582 C C . ASP A 1 323 ? 6.710 25.852 -22.201 1.00 37.69 323 ASP A C 1
ATOM 2584 O O . ASP A 1 323 ? 6.983 26.504 -23.214 1.00 37.69 323 ASP A O 1
ATOM 2588 N N . SER A 1 324 ? 7.408 24.751 -21.891 1.00 37.06 324 SER A N 1
ATOM 2589 C CA . SER A 1 324 ? 8.378 24.147 -22.818 1.00 37.06 324 SER A CA 1
ATOM 2590 C C . SER A 1 324 ? 7.695 23.203 -23.805 1.00 37.06 324 SER A C 1
ATOM 2592 O O . SER A 1 324 ? 7.986 23.279 -24.994 1.00 37.06 324 SER A O 1
ATOM 2594 N N . TRP A 1 325 ? 6.714 22.414 -23.355 1.00 33.66 325 TRP A N 1
ATOM 2595 C CA . TRP A 1 325 ? 5.956 21.504 -24.224 1.00 33.66 325 TRP A CA 1
ATOM 2596 C C . TRP A 1 325 ? 5.065 22.237 -25.241 1.00 33.66 325 TRP A C 1
ATOM 2598 O O . TRP A 1 325 ? 5.041 21.862 -26.408 1.00 33.66 325 TRP A O 1
ATOM 2608 N N . GLN A 1 326 ? 4.404 23.342 -24.867 1.00 37.38 326 GLN A N 1
ATOM 2609 C CA . GLN A 1 326 ? 3.599 24.125 -25.826 1.00 37.38 326 GLN A CA 1
ATOM 2610 C C . GLN A 1 326 ? 4.426 24.867 -26.892 1.00 37.38 326 GLN A C 1
ATOM 2612 O O . GLN A 1 326 ? 3.864 25.335 -27.880 1.00 37.38 326 GLN A O 1
ATOM 2617 N N . ARG A 1 327 ? 5.748 24.989 -26.713 1.00 40.56 327 ARG A N 1
ATOM 2618 C CA . ARG A 1 327 ? 6.652 25.601 -27.701 1.00 40.56 327 ARG A CA 1
ATOM 2619 C C . ARG A 1 327 ? 7.233 24.608 -28.704 1.00 40.56 327 ARG A C 1
ATOM 2621 O O . ARG A 1 327 ? 7.747 25.053 -29.722 1.00 40.56 327 ARG A O 1
ATOM 2628 N N . GLU A 1 328 ? 7.148 23.307 -28.440 1.00 36.34 328 GLU A N 1
ATOM 2629 C CA . GLU A 1 328 ? 7.622 22.265 -29.364 1.00 36.34 328 GLU A CA 1
ATOM 2630 C C . GLU A 1 328 ? 6.527 21.769 -30.327 1.00 36.34 328 GLU A C 1
ATOM 2632 O O . GLU A 1 328 ? 6.844 21.128 -31.325 1.00 36.34 328 GLU A O 1
ATOM 2637 N N . GLU A 1 329 ? 5.259 22.125 -30.091 1.00 39.25 329 GLU A N 1
ATOM 2638 C CA . GLU A 1 329 ? 4.124 21.823 -30.983 1.00 39.25 329 GLU A CA 1
ATOM 2639 C C . GLU A 1 329 ? 3.615 23.039 -31.797 1.00 39.25 329 GLU A C 1
ATOM 2641 O O . GLU A 1 329 ? 2.508 22.993 -32.339 1.00 39.25 329 GLU A O 1
ATOM 2646 N N . ALA A 1 330 ? 4.404 24.119 -31.909 1.00 33.38 330 ALA A N 1
ATOM 2647 C CA . ALA A 1 330 ? 4.093 25.306 -32.724 1.00 33.38 330 ALA A CA 1
ATOM 2648 C C . ALA A 1 330 ? 5.012 25.456 -33.945 1.00 33.38 330 ALA A C 1
ATOM 2650 O O . ALA A 1 330 ? 6.250 25.395 -33.767 1.00 33.38 330 ALA A O 1
#

Secondary structure (DSSP, 8-state):
--HHHHHHHHHHHHHHHHHHHHHHHHHHTT---TTSHHHHHHHH-SSSSS---------------------------------SS-----SSSTTSPPPPEEBTTB-EEEEEEEE-SSSTTEEEEEEEEPPSSTT--B--EEEEEEEEETTEEEESS--EE--PPP--PPTT-S-GGGTTGGG-BS-EEEEEEE-SSSEEEEEEEE-SSSSEEEEEEEGGGGS-------S--S-SS-EEPP-SSPPPSB----EEEE-TT--EEEEE--TTT-EEEEEPTTS-B----GGGSTTHHHHHHHHHHHHHHHHTTT-HHHHHHHHHHHHH--

Sequence (330 aa):
MLARDFKRFVLILGPLLFLTYIGIRCLDFRDSTSGLNHWFDHIFAPNWRQNDELKPHQQLVSLNSPTQPQPLAAVTSTASTKAIHHEIFSTSTFDRKFFPIRFGEEETINPNILPHPSLDNTFIIVAQKRKADDNTIEHFEFVCDAIFTLKGLTCAESPSVLPIAATKSGDNKCPPTLAYIALNVGPHDARVFYGPKAPFIVFGSNSRFACFGQFMQDFRTLGDWDFETSSDLGFRLGTELQRPPPWGTMEKNWFPFWDEDGAVYLHQDVAPKRVFAKLNADGSVGPDLAPLAAGDEACLIFQHKTFYRFHSEYDPVEKTNLDSWQREEA

pLDDT: mean 76.7, std 23.33, range [29.98, 98.25]

Radius of gyration: 29.04 Å; chains: 1; bounding box: 56×114×66 Å

Organism: NCBI:txid708197